Protein AF-A0AAD8VFV7-F1 (afdb_monomer_lite)

Radius of gyration: 52.76 Å; chains: 1; bounding box: 95×79×179 Å

Sequence (264 aa):
MAAVDLGTAEWERSKITNQDINLLKKLGISKKPKAVCFPSEESYPTPPMGYRDSGTSKPEEPVPSRQKAAYDPYLETLISSDDEEKVPASDVAARTKKLAEVNERANTLAQKLEQSEEARKAESDAVHRREADKAKTDLLVVEDLRKRLHDAETSLSDIYAQSAREEAILKRLRSQNRRFVGKTSQEFELEDPDNDPLLDAVSFLEFHGTKHARALIKLAVAVATLPYFFPRKRNPQLSLLLPSALIHRRSWAEDAPRKYEGRY

Structure (mmCIF, N/CA/C/O backbone):
data_AF-A0AAD8VFV7-F1
#
_entry.id   AF-A0AAD8VFV7-F1
#
loop_
_atom_site.group_PDB
_atom_site.id
_atom_site.type_symbol
_atom_site.label_atom_id
_atom_site.label_alt_id
_atom_site.label_comp_id
_atom_site.label_asym_id
_atom_site.label_entity_id
_atom_site.label_seq_id
_atom_site.pdbx_PDB_ins_code
_atom_site.Cartn_x
_atom_site.Cartn_y
_atom_site.Cartn_z
_atom_site.occupancy
_atom_site.B_iso_or_equiv
_atom_site.auth_seq_id
_atom_site.auth_comp_id
_atom_site.auth_asym_id
_atom_site.auth_atom_id
_atom_site.pdbx_PDB_model_num
ATOM 1 N N . MET A 1 1 ? -35.434 -38.985 -7.795 1.00 38.75 1 MET A N 1
ATOM 2 C CA . MET A 1 1 ? -34.305 -38.076 -7.517 1.00 38.75 1 MET A CA 1
ATOM 3 C C . MET A 1 1 ? -34.811 -36.665 -7.743 1.00 38.75 1 MET A C 1
ATOM 5 O O . MET A 1 1 ? -35.040 -36.301 -8.886 1.00 38.75 1 MET A O 1
ATOM 9 N N . ALA A 1 2 ? -35.143 -35.959 -6.663 1.00 39.72 2 ALA A N 1
ATOM 10 C CA . ALA A 1 2 ? -35.729 -34.622 -6.708 1.00 39.72 2 ALA A CA 1
ATOM 11 C C . ALA A 1 2 ? -34.619 -33.583 -6.515 1.00 39.72 2 ALA A C 1
ATOM 13 O O . ALA A 1 2 ? -33.824 -33.706 -5.583 1.00 39.72 2 ALA A O 1
ATOM 14 N N . ALA A 1 3 ? -34.555 -32.609 -7.421 1.00 48.50 3 ALA A N 1
ATOM 15 C CA . ALA A 1 3 ? -33.693 -31.445 -7.302 1.00 48.50 3 ALA A CA 1
ATOM 16 C C . ALA A 1 3 ? -34.190 -30.585 -6.133 1.00 48.50 3 ALA A C 1
ATOM 18 O O . ALA A 1 3 ? -35.348 -30.176 -6.102 1.00 48.50 3 ALA A O 1
ATOM 19 N N . VAL A 1 4 ? -33.319 -30.373 -5.151 1.00 49.25 4 VAL A N 1
ATOM 20 C CA . VAL A 1 4 ? -33.538 -29.435 -4.053 1.00 49.25 4 VAL A CA 1
ATOM 21 C C . VAL A 1 4 ? -33.126 -28.063 -4.573 1.00 49.25 4 VAL A C 1
ATOM 23 O O . VAL A 1 4 ? -31.936 -27.804 -4.748 1.00 49.25 4 VAL A O 1
ATOM 26 N N . ASP A 1 5 ? -34.120 -27.221 -4.850 1.00 48.53 5 ASP A N 1
ATOM 27 C CA . ASP A 1 5 ? -33.954 -25.778 -5.018 1.00 48.53 5 ASP A CA 1
ATOM 28 C C . ASP A 1 5 ? -33.335 -25.220 -3.731 1.00 48.53 5 ASP A C 1
ATOM 30 O O . ASP A 1 5 ? -33.986 -25.086 -2.691 1.00 48.53 5 ASP A O 1
ATOM 34 N N . LEU A 1 6 ? -32.033 -24.949 -3.783 1.00 48.25 6 LEU A N 1
ATOM 35 C CA . LEU A 1 6 ? -31.305 -24.262 -2.729 1.00 48.25 6 LEU A CA 1
ATOM 36 C C . LEU A 1 6 ? -31.670 -22.779 -2.775 1.00 48.25 6 LEU A C 1
ATOM 38 O O . LEU A 1 6 ? -30.998 -21.975 -3.410 1.00 48.25 6 LEU A O 1
ATOM 42 N N . GLY A 1 7 ? -32.751 -22.462 -2.068 1.00 41.75 7 GLY A N 1
ATOM 43 C CA . GLY A 1 7 ? -32.835 -21.305 -1.191 1.00 41.75 7 GLY A CA 1
ATOM 44 C C . GLY A 1 7 ? -32.516 -19.963 -1.834 1.00 41.75 7 GLY A C 1
ATOM 45 O O . GLY A 1 7 ? -31.387 -19.482 -1.785 1.00 41.75 7 GLY A O 1
ATOM 46 N N . THR A 1 8 ? -33.582 -19.293 -2.259 1.00 45.78 8 THR A N 1
ATOM 47 C CA . THR A 1 8 ? -33.887 -17.916 -1.858 1.00 45.78 8 THR A CA 1
ATOM 48 C C . THR A 1 8 ? -33.419 -17.640 -0.421 1.00 45.78 8 THR A C 1
ATOM 50 O O . THR A 1 8 ? -34.193 -17.690 0.532 1.00 45.78 8 THR A O 1
ATOM 53 N N . ALA A 1 9 ? -32.126 -17.371 -0.247 1.00 46.28 9 ALA A N 1
ATOM 54 C CA . ALA A 1 9 ? -31.616 -16.659 0.905 1.00 46.28 9 ALA A CA 1
ATOM 55 C C . ALA A 1 9 ? -32.106 -15.225 0.729 1.00 46.28 9 ALA A C 1
ATOM 57 O O . ALA A 1 9 ? -31.461 -14.395 0.088 1.00 46.28 9 ALA A O 1
ATOM 58 N N . GLU A 1 10 ? -33.322 -14.990 1.215 1.00 44.56 10 GLU A N 1
ATOM 59 C CA . GLU A 1 10 ? -33.889 -13.674 1.426 1.00 44.56 10 GLU A CA 1
ATOM 60 C C . GLU A 1 10 ? -32.850 -12.859 2.197 1.00 44.56 10 GLU A C 1
ATOM 62 O O . GLU A 1 10 ? -32.680 -12.992 3.407 1.00 44.56 10 GLU A O 1
ATOM 67 N N . TRP A 1 11 ? -32.090 -12.038 1.472 1.00 50.72 11 TRP A N 1
ATOM 68 C CA . TRP A 1 11 ? -31.389 -10.912 2.055 1.00 50.72 11 TRP A CA 1
ATOM 69 C C . TRP A 1 11 ? -32.479 -10.023 2.638 1.00 50.72 11 TRP A C 1
ATOM 71 O O . TRP A 1 11 ? -33.069 -9.193 1.940 1.00 50.72 11 TRP A O 1
ATOM 81 N N . GLU A 1 12 ? -32.794 -10.245 3.912 1.00 47.12 12 GLU A N 1
ATOM 82 C CA . GLU A 1 12 ? -33.573 -9.323 4.713 1.00 47.12 12 GLU A CA 1
ATOM 83 C C . GLU A 1 12 ? -32.908 -7.960 4.559 1.00 47.12 12 GLU A C 1
ATOM 85 O O . GLU A 1 12 ? -31.824 -7.693 5.084 1.00 47.12 12 GLU A O 1
ATOM 90 N N . ARG A 1 13 ? -33.533 -7.110 3.740 1.00 49.00 13 ARG A N 1
ATOM 91 C CA . ARG A 1 13 ? -33.126 -5.728 3.526 1.00 49.00 13 ARG A CA 1
ATOM 92 C C . ARG A 1 13 ? -33.079 -5.094 4.904 1.00 49.00 13 ARG A C 1
ATOM 94 O O . ARG A 1 13 ? -34.127 -4.773 5.464 1.00 49.00 13 ARG A O 1
ATOM 101 N N . SER A 1 14 ? -31.873 -4.964 5.453 1.00 56.16 14 SER A N 1
ATOM 102 C CA . SER A 1 14 ? -31.645 -4.325 6.740 1.00 56.16 14 SER A CA 1
ATOM 103 C C . SER A 1 14 ? -32.334 -2.969 6.684 1.00 56.16 14 SER A C 1
ATOM 105 O O . SER A 1 14 ? -31.955 -2.098 5.897 1.00 56.16 14 SER A O 1
ATOM 107 N N . LYS A 1 15 ? -33.432 -2.830 7.434 1.00 70.88 15 LYS A N 1
ATOM 108 C CA . LYS A 1 15 ? -34.200 -1.590 7.485 1.00 70.88 15 LYS A CA 1
ATOM 109 C C . LYS A 1 15 ? -33.265 -0.535 8.056 1.00 70.88 15 LYS A C 1
ATOM 111 O O . LYS A 1 15 ? -32.977 -0.559 9.248 1.00 70.88 15 LYS A O 1
ATOM 116 N N . ILE A 1 16 ? -32.781 0.356 7.194 1.00 73.94 16 ILE A N 1
ATOM 117 C CA . ILE A 1 16 ? -31.985 1.519 7.587 1.00 73.94 16 ILE A CA 1
ATOM 118 C C . ILE A 1 16 ? -32.750 2.222 8.709 1.00 73.94 16 ILE A C 1
ATOM 120 O O . ILE A 1 16 ? -33.904 2.622 8.528 1.00 73.94 16 ILE A O 1
ATOM 124 N N . THR A 1 17 ? -32.140 2.318 9.888 1.00 78.50 17 THR A N 1
ATOM 125 C CA . THR A 1 17 ? -32.815 2.888 11.051 1.00 78.50 17 THR A CA 1
ATOM 126 C C . THR A 1 17 ? -32.902 4.408 10.902 1.00 78.50 17 THR A C 1
ATOM 128 O O . THR A 1 17 ? -32.094 5.044 10.220 1.00 78.50 17 THR A O 1
ATOM 131 N N . ASN A 1 18 ? -33.860 5.049 11.578 1.00 81.50 18 ASN A N 1
ATOM 132 C CA . ASN A 1 18 ? -33.957 6.517 11.573 1.00 81.50 18 ASN A CA 1
ATOM 133 C C . ASN A 1 18 ? -32.681 7.202 12.113 1.00 81.50 18 ASN A C 1
ATOM 135 O O . ASN A 1 18 ? -32.421 8.365 11.794 1.00 81.50 18 ASN A O 1
ATOM 139 N N . GLN A 1 19 ? -31.876 6.490 12.910 1.00 81.88 19 GLN A N 1
ATOM 140 C CA . GLN A 1 19 ? -30.579 6.969 13.386 1.00 81.88 19 GLN A CA 1
ATOM 141 C C . GLN A 1 19 ? -29.566 7.057 12.238 1.00 81.88 19 GLN A C 1
ATOM 143 O O . GLN A 1 19 ? -28.934 8.103 12.072 1.00 81.88 19 GLN A O 1
ATOM 148 N N . ASP A 1 20 ? -29.502 6.032 11.388 1.00 79.00 20 ASP A N 1
ATOM 149 C CA . ASP A 1 20 ? -28.613 5.986 10.221 1.00 79.00 20 ASP A CA 1
ATOM 150 C C . ASP A 1 20 ? -28.955 7.087 9.210 1.00 79.00 20 ASP A C 1
ATOM 152 O O . ASP A 1 20 ? -28.073 7.780 8.701 1.00 79.00 20 ASP A O 1
ATOM 156 N N . ILE A 1 21 ? -30.250 7.342 8.985 1.00 80.50 21 ILE A N 1
ATOM 157 C CA . ILE A 1 21 ? -30.718 8.429 8.107 1.00 80.50 21 ILE A CA 1
ATOM 158 C C . ILE A 1 21 ? -30.257 9.797 8.631 1.00 80.50 21 ILE A C 1
ATOM 160 O O . ILE A 1 21 ? -29.824 10.656 7.857 1.00 80.50 21 ILE A O 1
ATOM 164 N N . ASN A 1 22 ? -30.335 10.023 9.943 1.00 81.12 22 ASN A N 1
ATOM 165 C CA . ASN A 1 22 ? -29.895 11.280 10.549 1.00 81.12 22 ASN A CA 1
ATOM 166 C C . ASN A 1 22 ? -28.371 11.443 10.508 1.00 81.12 22 ASN A C 1
ATOM 168 O O . ASN A 1 22 ? -27.881 12.562 10.330 1.00 81.12 22 ASN A O 1
ATOM 172 N N . LEU A 1 23 ? -27.624 10.345 10.616 1.00 84.19 23 LEU A N 1
ATOM 173 C CA . LEU A 1 23 ? -26.174 10.341 10.460 1.00 84.19 23 LEU A CA 1
ATOM 174 C C . LEU A 1 23 ? -25.772 10.679 9.013 1.00 84.19 23 LEU A C 1
ATOM 176 O O . LEU A 1 23 ? -24.978 11.593 8.797 1.00 84.19 23 LEU A O 1
ATOM 180 N N . LEU A 1 24 ? -26.410 10.052 8.019 1.00 81.19 24 LEU A N 1
ATOM 181 C CA . LEU A 1 24 ? -26.202 10.339 6.591 1.00 81.19 24 LEU A CA 1
ATOM 182 C C . LEU A 1 24 ? -26.547 11.792 6.219 1.00 81.19 24 LEU A C 1
ATOM 184 O O . LEU A 1 24 ? -25.862 12.405 5.394 1.00 81.19 24 LEU A O 1
ATOM 188 N N . LYS A 1 25 ? -27.573 12.372 6.858 1.00 81.94 25 LYS A N 1
ATOM 189 C CA . LYS A 1 25 ? -27.918 13.799 6.727 1.00 81.94 25 LYS A CA 1
ATOM 190 C C . LYS A 1 25 ? -26.837 14.712 7.305 1.00 81.94 25 LYS A C 1
ATOM 192 O O . LYS A 1 25 ? -26.471 15.692 6.654 1.00 81.94 25 LYS A O 1
ATOM 197 N N . LYS A 1 26 ? -26.304 14.398 8.494 1.00 85.19 26 LYS A N 1
ATOM 198 C CA . LYS A 1 26 ? -25.211 15.164 9.127 1.00 85.19 26 LYS A CA 1
ATOM 199 C C . LYS A 1 26 ? -23.921 15.120 8.309 1.00 85.19 26 LYS A C 1
ATOM 201 O O . LYS A 1 26 ? -23.246 16.137 8.204 1.00 85.19 26 LYS A O 1
ATOM 206 N N . LEU A 1 27 ? -23.624 13.982 7.684 1.00 79.94 27 LEU A N 1
ATOM 207 C CA . LEU A 1 27 ? -22.463 13.807 6.806 1.00 79.94 27 LEU A CA 1
ATOM 208 C C . LEU A 1 27 ? -22.635 14.469 5.425 1.00 79.94 27 LEU A C 1
ATOM 210 O O . LEU A 1 27 ? -21.720 14.438 4.609 1.00 79.94 27 LEU A O 1
ATOM 214 N N . GLY A 1 28 ? -23.798 15.065 5.130 1.00 78.94 28 GLY A N 1
ATOM 215 C CA . GLY A 1 28 ? -24.066 15.743 3.857 1.00 78.94 28 GLY A CA 1
ATOM 216 C C . GLY A 1 28 ? -24.253 14.805 2.659 1.00 78.94 28 GLY A C 1
ATOM 217 O O . GLY A 1 28 ? -24.459 15.283 1.543 1.00 78.94 28 GLY A O 1
ATOM 218 N N . ILE A 1 29 ? -24.245 13.489 2.883 1.00 76.81 29 ILE A N 1
ATOM 219 C CA . ILE A 1 29 ? -24.369 12.456 1.844 1.00 76.81 29 ILE A CA 1
ATOM 220 C C . ILE A 1 29 ? -25.772 12.497 1.221 1.00 76.81 29 ILE A C 1
ATOM 222 O O . ILE A 1 29 ? -25.929 12.370 0.009 1.00 76.81 29 ILE A O 1
ATOM 226 N N . SER A 1 30 ? -26.800 12.792 2.024 1.00 65.56 30 SER A N 1
ATOM 227 C CA . SER A 1 30 ? -28.196 12.826 1.569 1.00 65.56 30 SER A CA 1
ATOM 228 C C . SER A 1 30 ? -28.592 14.079 0.770 1.00 65.56 30 SER A C 1
ATOM 230 O O . SER A 1 30 ? -29.729 14.165 0.317 1.00 65.56 30 SER A O 1
ATOM 232 N N . LYS A 1 31 ? -27.717 15.090 0.630 1.00 68.06 31 LYS A N 1
ATOM 233 C CA . LYS A 1 31 ? -28.045 16.347 -0.082 1.00 68.06 31 LYS A CA 1
ATOM 234 C C . LYS A 1 31 ? -27.923 16.236 -1.602 1.00 68.06 31 LYS A C 1
ATOM 236 O O . LYS A 1 31 ? -28.357 17.133 -2.318 1.00 68.06 31 LYS A O 1
ATOM 241 N N . LYS A 1 32 ? -27.340 15.147 -2.103 1.00 67.06 32 LYS A N 1
ATOM 242 C CA . LYS A 1 32 ? -27.234 14.867 -3.532 1.00 67.06 32 LYS A CA 1
ATOM 243 C C . LYS A 1 32 ? -28.179 13.705 -3.852 1.00 67.06 32 LYS A C 1
ATOM 245 O O . LYS A 1 32 ? -27.795 12.564 -3.608 1.00 67.06 32 LYS A O 1
ATOM 250 N N . PRO A 1 33 ? -29.371 13.942 -4.433 1.00 58.78 33 PRO A N 1
ATOM 251 C CA . PRO A 1 33 ? -30.339 12.884 -4.759 1.00 58.78 33 PRO A CA 1
ATOM 252 C C . PRO A 1 33 ? -29.835 11.842 -5.785 1.00 58.78 33 PRO A C 1
ATOM 254 O O . PRO A 1 33 ? -30.580 10.949 -6.160 1.00 58.78 33 PRO A O 1
ATOM 257 N N . LYS A 1 34 ? -28.573 11.938 -6.233 1.00 58.22 34 LYS A N 1
ATOM 258 C CA . LYS A 1 34 ? -27.895 11.005 -7.147 1.00 58.22 34 LYS A CA 1
ATOM 259 C C . LYS A 1 34 ? -26.552 10.462 -6.625 1.00 58.22 34 LYS A C 1
ATOM 261 O O . LYS A 1 34 ? -25.843 9.812 -7.379 1.00 58.22 34 LYS A O 1
ATOM 266 N N . ALA A 1 35 ? -26.149 10.756 -5.383 1.00 58.62 35 ALA A N 1
ATOM 267 C CA . ALA A 1 35 ? -24.824 10.341 -4.889 1.00 58.62 35 ALA A CA 1
ATOM 268 C C . ALA A 1 35 ? -24.785 8.918 -4.314 1.00 58.62 35 ALA A C 1
ATOM 270 O O . ALA A 1 35 ? -23.705 8.353 -4.186 1.00 58.62 35 ALA A O 1
ATOM 271 N N . VAL A 1 36 ? -25.941 8.342 -3.983 1.00 57.56 36 VAL A N 1
ATOM 272 C CA . VAL A 1 36 ? -26.050 6.970 -3.474 1.00 57.56 36 VAL A CA 1
ATOM 273 C C . VAL A 1 36 ? -26.888 6.163 -4.461 1.00 57.56 36 VAL A C 1
ATOM 275 O O . VAL A 1 36 ? -28.016 5.773 -4.179 1.00 57.56 36 VAL A O 1
ATOM 278 N N . CYS A 1 37 ? -26.357 5.978 -5.668 1.00 55.84 37 CYS A N 1
ATOM 279 C CA . CYS A 1 37 ? -26.797 4.881 -6.519 1.00 55.84 37 CYS A CA 1
ATOM 280 C C . CYS A 1 37 ? -26.022 3.652 -6.059 1.00 55.84 37 CYS A C 1
ATOM 282 O O . CYS A 1 37 ? -24.822 3.547 -6.305 1.00 55.84 37 CYS A O 1
ATOM 284 N N . PHE A 1 38 ? -26.698 2.743 -5.361 1.00 56.31 38 PHE A N 1
ATOM 285 C CA . PHE A 1 38 ? -26.192 1.383 -5.266 1.00 56.31 38 PHE A CA 1
ATOM 286 C C . PHE A 1 38 ? -26.177 0.825 -6.693 1.00 56.31 38 PHE A C 1
ATOM 288 O O . PHE A 1 38 ? -27.195 0.964 -7.379 1.00 56.31 38 PHE A O 1
ATOM 295 N N . PRO A 1 39 ? -25.047 0.287 -7.180 1.00 51.97 39 PRO A N 1
ATOM 296 C CA . PRO A 1 39 ? -25.014 -0.340 -8.490 1.00 51.97 39 PRO A CA 1
ATOM 297 C C . PRO A 1 39 ? -26.081 -1.438 -8.498 1.00 51.97 39 PRO A C 1
ATOM 299 O O . PRO A 1 39 ? -26.036 -2.357 -7.682 1.00 51.97 39 PRO A O 1
ATOM 302 N N . SER A 1 40 ? -27.092 -1.293 -9.355 1.00 54.44 40 SER A N 1
ATOM 303 C CA . SER A 1 40 ? -28.007 -2.389 -9.657 1.00 54.44 40 SER A CA 1
ATOM 304 C C . SER A 1 40 ? -27.202 -3.544 -10.256 1.00 54.44 40 SER A C 1
ATOM 306 O O . SER A 1 40 ? -26.131 -3.323 -10.822 1.00 54.44 40 SER A O 1
ATOM 308 N N . GLU A 1 41 ? -27.711 -4.771 -10.149 1.00 57.72 41 GLU A N 1
ATOM 309 C CA . GLU A 1 41 ? -27.043 -5.998 -10.626 1.00 57.72 41 GLU A CA 1
ATOM 310 C C . GLU A 1 41 ? -26.660 -5.962 -12.123 1.00 57.72 41 GLU A C 1
ATOM 312 O O . GLU A 1 41 ? -25.814 -6.731 -12.567 1.00 57.72 41 GLU A O 1
ATOM 317 N N . GLU A 1 42 ? -27.201 -5.016 -12.895 1.00 56.75 42 GLU A N 1
ATOM 318 C CA . GLU A 1 42 ? -26.881 -4.787 -14.311 1.00 56.75 42 GLU A CA 1
ATOM 319 C C . GLU A 1 42 ? -25.716 -3.808 -14.552 1.00 56.75 42 GLU A C 1
ATOM 321 O O . GLU A 1 42 ? -25.267 -3.648 -15.683 1.00 56.75 42 GLU A O 1
ATOM 326 N N . SER A 1 43 ? -25.201 -3.149 -13.509 1.00 52.06 43 SER A N 1
ATOM 327 C CA . SER A 1 43 ? -24.096 -2.185 -13.600 1.00 52.06 43 SER A CA 1
ATOM 328 C C . SER A 1 43 ? -22.776 -2.773 -13.097 1.00 52.06 43 SER A C 1
ATOM 330 O O . SER A 1 43 ? -21.966 -2.073 -12.481 1.00 52.06 43 SER A O 1
ATOM 332 N N . TYR A 1 44 ? -22.522 -4.049 -13.382 1.00 54.47 44 TYR A N 1
ATOM 333 C CA . TYR A 1 44 ? -21.139 -4.490 -13.471 1.00 54.47 44 TYR A CA 1
ATOM 334 C C . TYR A 1 44 ? -20.544 -3.818 -14.709 1.00 54.47 44 TYR A C 1
ATOM 336 O O . TYR A 1 44 ? -21.076 -4.020 -15.804 1.00 54.47 44 TYR A O 1
ATOM 344 N N . PRO A 1 45 ? -19.475 -3.007 -14.588 1.00 60.78 45 PRO A N 1
ATOM 345 C CA . PRO A 1 45 ? -18.720 -2.629 -15.767 1.00 60.78 45 PRO A CA 1
ATOM 346 C C . PRO A 1 45 ? -18.340 -3.942 -16.434 1.00 60.78 45 PRO A C 1
ATOM 348 O O . PRO A 1 45 ? -17.666 -4.764 -15.815 1.00 60.78 45 PRO A O 1
ATOM 351 N N . THR A 1 46 ? -18.847 -4.179 -17.645 1.00 56.50 46 THR A N 1
ATOM 352 C CA . THR A 1 46 ? -18.389 -5.292 -18.464 1.00 56.50 46 THR A CA 1
ATOM 353 C C . THR A 1 46 ? -16.873 -5.157 -18.476 1.00 56.50 46 THR A C 1
ATOM 355 O O . THR A 1 46 ? -16.380 -4.138 -18.976 1.00 56.50 46 THR A O 1
ATOM 358 N N . PRO A 1 47 ? -16.124 -6.070 -17.832 1.00 56.56 47 PRO A N 1
ATOM 359 C CA . PRO A 1 47 ? -14.682 -5.957 -17.836 1.00 56.56 47 PRO A CA 1
ATOM 360 C C . PRO A 1 47 ? -14.275 -5.913 -19.310 1.00 56.56 47 PRO A C 1
ATOM 362 O O . PRO A 1 47 ? -14.859 -6.658 -20.107 1.00 56.56 47 PRO A O 1
ATOM 365 N N . PRO A 1 48 ? -13.364 -5.009 -19.713 1.00 55.72 48 PRO A N 1
ATOM 366 C CA . PRO A 1 48 ? -12.895 -4.992 -21.087 1.00 55.72 48 PRO A CA 1
ATOM 367 C C . PRO A 1 48 ? -12.482 -6.422 -21.428 1.00 55.72 48 PRO A C 1
ATOM 369 O O . PRO A 1 48 ? -11.659 -7.006 -20.719 1.00 55.72 48 PRO A O 1
ATOM 372 N N . MET A 1 49 ? -13.130 -7.015 -22.438 1.00 52.53 49 MET A N 1
ATOM 373 C CA . MET A 1 49 ? -12.773 -8.336 -22.949 1.00 52.53 49 MET A CA 1
ATOM 374 C C . MET A 1 49 ? -11.279 -8.310 -23.271 1.00 52.53 49 MET A C 1
ATOM 376 O O . MET A 1 49 ? -10.869 -7.745 -24.279 1.00 52.53 49 MET A O 1
ATOM 380 N N . GLY A 1 50 ? -10.457 -8.835 -22.371 1.00 53.50 50 GLY A N 1
ATOM 381 C CA . GLY A 1 50 ? -9.013 -8.629 -22.432 1.00 53.50 50 GLY A CA 1
ATOM 382 C C . GLY A 1 50 ? -8.237 -9.393 -21.371 1.00 53.50 50 GLY A C 1
ATOM 383 O O . GLY A 1 50 ? -7.132 -9.835 -21.654 1.00 53.50 50 GLY A O 1
ATOM 384 N N . TYR A 1 51 ? -8.826 -9.660 -20.203 1.00 50.28 51 TYR A N 1
ATOM 385 C CA . TYR A 1 51 ? -8.239 -10.582 -19.227 1.00 50.28 51 TYR A CA 1
ATOM 386 C C . TYR A 1 51 ? -8.946 -11.930 -19.279 1.00 50.28 51 TYR A C 1
ATOM 388 O O . TYR A 1 51 ? -9.779 -12.281 -18.449 1.00 50.28 51 TYR A O 1
ATOM 396 N N . ARG A 1 52 ? -8.610 -12.688 -20.323 1.00 50.38 52 ARG A N 1
ATOM 397 C CA . ARG A 1 52 ? -8.702 -14.141 -20.269 1.00 50.38 52 ARG A CA 1
ATOM 398 C C . ARG A 1 52 ? -7.486 -14.600 -19.469 1.00 50.38 52 ARG A C 1
ATOM 400 O O . ARG A 1 52 ? -6.384 -14.656 -20.006 1.00 50.38 52 ARG A O 1
ATOM 407 N N . ASP A 1 53 ? -7.695 -14.906 -18.196 1.00 47.44 53 ASP A N 1
ATOM 408 C CA . ASP A 1 53 ? -6.751 -15.698 -17.417 1.00 47.44 53 ASP A CA 1
ATOM 409 C C . ASP A 1 53 ? -6.631 -17.080 -18.069 1.00 47.44 53 ASP A C 1
ATOM 411 O O . ASP A 1 53 ? -7.408 -17.998 -17.809 1.00 47.44 53 ASP A O 1
ATOM 415 N N . SER A 1 54 ? -5.648 -17.244 -18.952 1.00 49.97 54 SER A N 1
ATOM 416 C CA . SER A 1 54 ? -5.160 -18.558 -19.352 1.00 49.97 54 SER A CA 1
ATOM 417 C C . SER A 1 54 ? -4.199 -19.068 -18.281 1.00 49.97 54 SER A C 1
ATOM 419 O O . SER A 1 54 ? -2.993 -19.180 -18.490 1.00 49.97 54 SER A O 1
ATOM 421 N N . GLY A 1 55 ? -4.758 -19.415 -17.123 1.00 47.44 55 GLY A N 1
ATOM 422 C CA . GLY A 1 55 ? -4.189 -20.424 -16.240 1.00 47.44 55 GLY A CA 1
ATOM 423 C C . GLY A 1 55 ? -4.374 -21.804 -16.868 1.00 47.44 55 GLY A C 1
ATOM 424 O O . GLY A 1 55 ? -5.170 -22.598 -16.393 1.00 47.44 55 GLY A O 1
ATOM 425 N N . THR A 1 56 ? -3.679 -22.072 -17.971 1.00 44.94 56 THR A N 1
ATOM 426 C CA . THR A 1 56 ? -3.435 -23.417 -18.503 1.00 44.94 56 THR A CA 1
ATOM 427 C C . THR A 1 56 ? -2.087 -23.372 -19.205 1.00 44.94 56 THR A C 1
ATOM 429 O O . THR A 1 56 ? -1.833 -22.461 -19.987 1.00 44.94 56 THR A O 1
ATOM 432 N N . SER A 1 57 ? -1.210 -24.303 -18.821 1.00 48.00 57 SER A N 1
ATOM 433 C CA . SER A 1 57 ? -0.062 -24.809 -19.583 1.00 48.00 57 SER A CA 1
ATOM 434 C C . SER A 1 57 ? 0.324 -23.972 -20.803 1.00 48.00 57 SER A C 1
ATOM 436 O O . SER A 1 57 ? -0.372 -24.036 -21.817 1.00 48.00 57 SER A O 1
ATOM 438 N N . LYS A 1 58 ? 1.456 -23.255 -20.728 1.00 44.91 58 LYS A N 1
ATOM 439 C CA . LYS A 1 58 ? 2.155 -22.762 -21.923 1.00 44.91 58 LYS A CA 1
ATOM 440 C C . LYS A 1 58 ? 2.117 -23.872 -22.985 1.00 44.91 58 LYS A C 1
ATOM 442 O O . LYS A 1 58 ? 2.739 -24.909 -22.746 1.00 44.91 58 LYS A O 1
ATOM 447 N N . PRO A 1 59 ? 1.406 -23.712 -24.112 1.00 47.59 59 PRO A N 1
ATOM 448 C CA . PRO A 1 59 ? 1.787 -24.469 -25.279 1.00 47.59 59 PRO A CA 1
ATOM 449 C C . PRO A 1 59 ? 3.172 -23.934 -25.633 1.00 47.59 59 PRO A C 1
ATOM 451 O O . PRO A 1 59 ? 3.377 -22.719 -25.675 1.00 47.59 59 PRO A O 1
ATOM 454 N N . GLU A 1 60 ? 4.139 -24.833 -25.766 1.00 48.41 60 GLU A N 1
ATOM 455 C CA . GLU A 1 60 ? 5.404 -24.529 -26.419 1.00 48.41 60 GLU A CA 1
ATOM 456 C C . GLU A 1 60 ? 5.077 -23.705 -27.665 1.00 48.41 60 GLU A C 1
ATOM 458 O O . GLU A 1 60 ? 4.360 -24.172 -28.555 1.00 48.41 60 GLU A O 1
ATOM 463 N N . GLU A 1 61 ? 5.513 -22.443 -27.687 1.00 42.34 61 GLU A N 1
ATOM 464 C CA . GLU A 1 61 ? 5.492 -21.680 -28.922 1.00 42.34 61 GLU A CA 1
ATOM 465 C C . GLU A 1 61 ? 6.205 -22.551 -29.956 1.00 42.34 61 GLU A C 1
ATOM 467 O O . GLU A 1 61 ? 7.318 -23.019 -29.678 1.00 42.34 61 GLU A O 1
ATOM 472 N N . PRO A 1 62 ? 5.588 -22.840 -31.115 1.00 50.00 62 PRO A N 1
ATOM 473 C CA . PRO A 1 62 ? 6.308 -23.512 -32.170 1.00 50.00 62 PRO A CA 1
ATOM 474 C C . PRO A 1 62 ? 7.476 -22.597 -32.510 1.00 50.00 62 PRO A C 1
ATOM 476 O O . PRO A 1 62 ? 7.282 -21.517 -33.071 1.00 50.00 62 PRO A O 1
ATOM 479 N N . VAL A 1 63 ? 8.678 -23.030 -32.110 1.00 55.03 63 VAL A N 1
ATOM 480 C CA . VAL A 1 63 ? 9.963 -22.500 -32.561 1.00 55.03 63 VAL A CA 1
ATOM 481 C C . VAL A 1 63 ? 9.752 -22.124 -34.018 1.00 55.03 63 VAL A C 1
ATOM 483 O O . VAL A 1 63 ? 9.365 -23.027 -34.773 1.00 55.03 63 VAL A O 1
ATOM 486 N N . PRO A 1 64 ? 9.900 -20.839 -34.409 1.00 51.81 64 PRO A N 1
ATOM 487 C CA . PRO A 1 64 ? 9.640 -20.416 -35.772 1.00 51.81 64 PRO A CA 1
ATOM 488 C C . PRO A 1 64 ? 10.459 -21.343 -36.641 1.00 51.81 64 PRO A C 1
ATOM 490 O O . PRO A 1 64 ? 11.691 -21.359 -36.573 1.00 51.81 64 PRO A O 1
ATOM 493 N N . SER A 1 65 ? 9.738 -22.236 -37.320 1.00 54.31 65 SER A N 1
ATOM 494 C CA . SER A 1 65 ? 10.325 -23.334 -38.053 1.00 54.31 65 SER A CA 1
ATOM 495 C C . SER A 1 65 ? 11.245 -22.647 -39.016 1.00 54.31 65 SER A C 1
ATOM 497 O O . SER A 1 65 ? 10.750 -21.884 -39.841 1.00 54.31 65 SER A O 1
ATOM 499 N N . ARG A 1 66 ? 12.552 -22.827 -38.791 1.00 53.38 66 ARG A N 1
ATOM 500 C CA . ARG A 1 66 ? 13.664 -22.293 -39.565 1.00 53.38 66 ARG A CA 1
ATOM 501 C C . ARG A 1 66 ? 13.217 -22.382 -41.010 1.00 53.38 66 ARG A C 1
ATOM 503 O O . ARG A 1 66 ? 13.237 -23.478 -41.573 1.00 53.38 66 ARG A O 1
ATOM 510 N N . GLN A 1 67 ? 12.658 -21.285 -41.530 1.00 52.44 67 GLN A N 1
ATOM 511 C CA . GLN A 1 67 ? 12.145 -21.246 -42.882 1.00 52.44 67 GLN A CA 1
ATOM 512 C C . GLN A 1 67 ? 13.409 -21.510 -43.660 1.00 52.44 67 GLN A C 1
ATOM 514 O O . GLN A 1 67 ? 14.346 -20.712 -43.606 1.00 52.44 67 GLN A O 1
ATOM 519 N N . LYS A 1 68 ? 13.505 -22.730 -44.197 1.00 55.12 68 LYS A N 1
ATOM 520 C CA . LYS A 1 68 ? 14.589 -23.123 -45.073 1.00 55.12 68 LYS A CA 1
ATOM 521 C C . LYS A 1 68 ? 14.565 -22.029 -46.114 1.00 55.12 68 LYS A C 1
ATOM 523 O O . LYS A 1 68 ? 13.586 -21.949 -46.854 1.00 55.12 68 LYS A O 1
ATOM 528 N N . ALA A 1 69 ? 15.553 -21.135 -46.048 1.00 55.09 69 ALA A N 1
ATOM 529 C CA . ALA A 1 69 ? 15.783 -20.150 -47.077 1.00 55.09 69 ALA A CA 1
ATOM 530 C C . ALA A 1 69 ? 15.670 -20.951 -48.365 1.00 55.09 69 ALA A C 1
ATOM 532 O O . ALA A 1 69 ? 16.390 -21.942 -48.526 1.00 55.09 69 ALA A O 1
ATOM 533 N N . ALA A 1 70 ? 14.634 -20.649 -49.146 1.00 55.31 70 ALA A N 1
ATOM 534 C CA . ALA A 1 70 ? 14.435 -21.274 -50.429 1.00 55.31 70 ALA A CA 1
ATOM 535 C C . ALA A 1 70 ? 15.758 -21.056 -51.153 1.00 55.31 70 ALA A C 1
ATOM 537 O O . ALA A 1 70 ? 16.157 -19.916 -51.382 1.00 55.31 70 ALA A O 1
ATOM 538 N N . TYR A 1 71 ? 16.500 -22.147 -51.329 1.00 58.75 71 TYR A N 1
ATOM 539 C CA . TYR A 1 71 ? 17.738 -22.151 -52.078 1.00 58.75 71 TYR A CA 1
ATOM 540 C C . TYR A 1 71 ? 17.332 -21.692 -53.470 1.00 58.75 71 TYR A C 1
ATOM 542 O O . TYR A 1 71 ? 16.590 -22.402 -54.146 1.00 58.75 71 TYR A O 1
ATOM 550 N N . ASP A 1 72 ? 17.683 -20.454 -53.799 1.00 58.78 72 ASP A N 1
ATOM 551 C CA . ASP A 1 72 ? 17.368 -19.824 -55.069 1.00 58.78 72 ASP A CA 1
ATOM 552 C C . ASP A 1 72 ? 18.460 -20.257 -56.060 1.00 58.78 72 ASP A C 1
ATOM 554 O O . ASP A 1 72 ? 19.593 -19.775 -55.964 1.00 58.78 72 ASP A O 1
ATOM 558 N N . PRO A 1 73 ? 18.187 -21.215 -56.967 1.00 61.25 73 PRO A N 1
ATOM 559 C CA . PRO A 1 73 ? 19.210 -21.802 -57.832 1.00 61.25 73 PRO A CA 1
ATOM 560 C C . PRO A 1 73 ? 19.705 -20.833 -58.920 1.00 61.25 73 PRO A C 1
ATOM 562 O O . PRO A 1 73 ? 20.576 -21.190 -59.708 1.00 61.25 73 PRO A O 1
ATOM 565 N N . TYR A 1 74 ? 19.179 -19.605 -58.975 1.00 54.12 74 TYR A N 1
ATOM 566 C CA . TYR A 1 74 ? 19.554 -18.598 -59.969 1.00 54.12 74 TYR A CA 1
ATOM 567 C C . TYR A 1 74 ? 20.739 -17.711 -59.564 1.00 54.12 74 TYR A C 1
ATOM 569 O O . TYR A 1 74 ? 21.199 -16.907 -60.375 1.00 54.12 74 TYR A O 1
ATOM 577 N N . LEU A 1 75 ? 21.279 -17.855 -58.348 1.00 53.06 75 LEU A N 1
ATOM 578 C CA . LEU A 1 75 ? 22.467 -17.099 -57.928 1.00 53.06 75 LEU A CA 1
ATOM 579 C C . LEU A 1 75 ? 23.802 -17.752 -58.329 1.00 53.06 75 LEU A C 1
ATOM 581 O O . LEU A 1 75 ? 24.829 -17.080 -58.280 1.00 53.06 75 LEU A O 1
ATOM 585 N N . GLU A 1 76 ? 23.813 -19.008 -58.788 1.00 53.66 76 GLU A N 1
ATOM 586 C CA . GLU A 1 76 ? 25.044 -19.679 -59.248 1.00 53.66 76 GLU A CA 1
ATOM 587 C C . GLU A 1 76 ? 25.345 -19.473 -60.747 1.00 53.66 76 GLU A C 1
ATOM 589 O O . GLU A 1 76 ? 26.457 -19.745 -61.193 1.00 53.66 76 GLU A O 1
ATOM 594 N N . THR A 1 77 ? 24.422 -18.917 -61.541 1.00 53.75 77 THR A N 1
ATOM 595 C CA . THR A 1 77 ? 24.613 -18.751 -62.999 1.00 53.75 77 THR A CA 1
ATOM 596 C C . THR A 1 77 ? 25.318 -17.459 -63.430 1.00 53.75 77 THR A C 1
ATOM 598 O O . THR A 1 77 ? 25.450 -17.220 -64.626 1.00 53.75 77 THR A O 1
ATOM 601 N N . LEU A 1 78 ? 25.797 -16.621 -62.503 1.00 51.81 78 LEU A N 1
ATOM 602 C CA . LEU A 1 78 ? 26.444 -15.335 -62.828 1.00 51.81 78 LEU A CA 1
ATOM 603 C C . LEU A 1 78 ? 27.975 -15.311 -62.651 1.00 51.81 78 LEU A C 1
ATOM 605 O O . LEU A 1 78 ? 28.568 -14.239 -62.714 1.00 51.81 78 LEU A O 1
ATOM 609 N N . ILE A 1 79 ? 28.635 -16.462 -62.459 1.00 52.19 79 ILE A N 1
ATOM 610 C CA . ILE A 1 79 ? 30.109 -16.535 -62.308 1.00 52.19 79 ILE A CA 1
ATOM 611 C C . ILE A 1 79 ? 30.784 -17.246 -63.501 1.00 52.19 79 ILE A C 1
ATOM 613 O O . ILE A 1 79 ? 31.929 -17.668 -63.419 1.00 52.19 79 ILE A O 1
ATOM 617 N N . SER A 1 80 ? 30.118 -17.365 -64.651 1.00 51.72 80 SER A N 1
ATOM 618 C CA . SER A 1 80 ? 30.776 -17.840 -65.878 1.00 51.72 80 SER A CA 1
ATOM 619 C C . SER A 1 80 ? 30.555 -16.838 -67.001 1.00 51.72 80 SER A C 1
ATOM 621 O O . SER A 1 80 ? 29.653 -16.947 -67.827 1.00 51.72 80 SER A O 1
ATOM 623 N N . SER A 1 81 ? 31.361 -15.786 -66.967 1.00 52.44 81 SER A N 1
ATOM 624 C CA . SER A 1 81 ? 31.553 -14.871 -68.085 1.00 52.44 81 SER A CA 1
ATOM 625 C C . SER A 1 81 ? 33.041 -14.556 -68.119 1.00 52.44 81 SER A C 1
ATOM 627 O O . SER A 1 81 ? 33.492 -13.558 -67.564 1.00 52.44 81 SER A O 1
ATOM 629 N N . ASP A 1 82 ? 33.799 -15.467 -68.730 1.00 52.53 82 ASP A N 1
ATOM 630 C CA . ASP A 1 82 ? 35.208 -15.310 -69.118 1.00 52.53 82 ASP A CA 1
ATOM 631 C C . ASP A 1 82 ? 35.359 -14.294 -70.271 1.00 52.53 82 ASP A C 1
ATOM 633 O O . ASP A 1 82 ? 36.145 -14.480 -71.199 1.00 52.53 82 ASP A O 1
ATOM 637 N N . ASP A 1 83 ? 34.588 -13.208 -70.232 1.00 55.56 83 ASP A N 1
ATOM 638 C CA . ASP A 1 83 ? 34.787 -12.064 -71.105 1.00 55.56 83 ASP A CA 1
ATOM 639 C C . ASP A 1 83 ? 35.721 -11.111 -70.359 1.00 55.56 83 ASP A C 1
ATOM 641 O O . ASP A 1 83 ? 35.296 -10.297 -69.535 1.00 55.56 83 ASP A O 1
ATOM 645 N N . GLU A 1 84 ? 37.026 -11.245 -70.623 1.00 57.66 84 GLU A N 1
ATOM 646 C CA . GLU A 1 84 ? 38.047 -10.265 -70.244 1.00 57.66 84 GLU A CA 1
ATOM 647 C C . GLU A 1 84 ? 37.813 -8.946 -71.002 1.00 57.66 84 GLU A C 1
ATOM 649 O O . GLU A 1 84 ? 38.575 -8.526 -71.877 1.00 57.66 84 GLU A O 1
ATOM 654 N N . GLU A 1 85 ? 36.724 -8.262 -70.670 1.00 58.47 85 GLU A N 1
ATOM 655 C CA . GLU A 1 85 ? 36.510 -6.891 -71.075 1.00 58.47 85 GLU A CA 1
ATOM 656 C C . GLU A 1 85 ? 37.521 -6.042 -70.300 1.00 58.47 85 GLU A C 1
ATOM 658 O O . GLU A 1 85 ? 37.527 -5.979 -69.069 1.00 58.47 85 GLU A O 1
ATOM 663 N N . LYS A 1 86 ? 38.456 -5.440 -71.036 1.00 59.34 86 LYS A N 1
ATOM 664 C CA . LYS A 1 86 ? 39.587 -4.669 -70.516 1.00 59.34 86 LYS A CA 1
ATOM 665 C C . LYS A 1 86 ? 39.076 -3.373 -69.874 1.00 59.34 86 LYS A C 1
ATOM 667 O O . LYS A 1 86 ? 39.139 -2.304 -70.476 1.00 59.34 86 LYS A O 1
ATOM 672 N N . VAL A 1 87 ? 38.533 -3.476 -68.659 1.00 58.34 87 VAL A N 1
ATOM 673 C CA . VAL A 1 87 ? 38.019 -2.342 -67.884 1.00 58.34 87 VAL A CA 1
ATOM 674 C C . VAL A 1 87 ? 39.160 -1.338 -67.676 1.00 58.34 87 VAL A C 1
ATOM 676 O O . VAL A 1 87 ? 40.239 -1.724 -67.211 1.00 58.34 87 VAL A O 1
ATOM 679 N N . PRO A 1 88 ? 38.971 -0.049 -68.007 1.00 67.44 88 PRO A N 1
ATOM 680 C CA . PRO A 1 88 ? 40.007 0.957 -67.831 1.00 67.44 88 PRO A CA 1
ATOM 681 C C . PRO A 1 88 ? 40.392 1.063 -66.349 1.00 67.44 88 PRO A C 1
ATOM 683 O O . PRO A 1 88 ? 39.540 1.169 -65.466 1.00 67.44 88 PRO A O 1
ATOM 686 N N . ALA A 1 89 ? 41.697 1.056 -66.062 1.00 68.19 89 ALA A N 1
ATOM 687 C CA . ALA A 1 89 ? 42.241 1.054 -64.699 1.00 68.19 89 ALA A CA 1
ATOM 688 C C . ALA A 1 89 ? 41.731 2.217 -63.813 1.00 68.19 89 ALA A C 1
ATOM 690 O O . ALA A 1 89 ? 41.725 2.108 -62.585 1.00 68.19 89 ALA A O 1
ATOM 691 N N . SER A 1 90 ? 41.259 3.313 -64.421 1.00 72.81 90 SER A N 1
ATOM 692 C CA . SER A 1 90 ? 40.624 4.445 -63.732 1.00 72.81 90 SER A CA 1
ATOM 693 C C . SER A 1 90 ? 39.318 4.071 -63.025 1.00 72.81 90 SER A C 1
ATOM 695 O O . SER A 1 90 ? 39.060 4.546 -61.917 1.00 72.81 90 SER A O 1
ATOM 697 N N . ASP A 1 91 ? 38.515 3.192 -63.621 1.00 75.56 91 ASP A N 1
ATOM 698 C CA . ASP A 1 91 ? 37.189 2.840 -63.107 1.00 75.56 91 ASP A CA 1
ATOM 699 C C . ASP A 1 91 ? 37.289 1.830 -61.965 1.00 75.56 91 ASP A C 1
ATOM 701 O O . ASP A 1 91 ? 36.525 1.891 -60.997 1.00 75.56 91 ASP A O 1
ATOM 705 N N . VAL A 1 92 ? 38.298 0.956 -62.020 1.00 78.50 92 VAL A N 1
ATOM 706 C CA . VAL A 1 92 ? 38.638 0.037 -60.928 1.00 78.50 92 VAL A CA 1
ATOM 707 C C . VAL A 1 92 ? 39.041 0.827 -59.680 1.00 78.50 92 VAL A C 1
ATOM 709 O O . VAL A 1 92 ? 38.527 0.564 -58.594 1.00 78.50 92 VAL A O 1
ATOM 712 N N . ALA A 1 93 ? 39.873 1.863 -59.830 1.00 79.38 93 ALA A N 1
ATOM 713 C CA . ALA A 1 93 ? 40.294 2.715 -58.717 1.00 79.38 93 ALA A CA 1
ATOM 714 C C . ALA A 1 93 ? 39.141 3.539 -58.106 1.00 79.38 93 ALA A C 1
ATOM 716 O O . ALA A 1 93 ? 39.115 3.784 -56.898 1.00 79.38 93 ALA A O 1
ATOM 717 N N . ALA A 1 94 ? 38.168 3.972 -58.914 1.00 83.56 94 ALA A N 1
ATOM 718 C CA . ALA A 1 94 ? 36.982 4.665 -58.411 1.00 83.56 94 ALA A CA 1
ATOM 719 C C . ALA A 1 94 ? 36.043 3.718 -57.640 1.00 83.56 94 ALA A C 1
ATOM 721 O O . ALA A 1 94 ? 35.478 4.103 -56.613 1.00 83.56 94 ALA A O 1
ATOM 722 N N . ARG A 1 95 ? 35.893 2.471 -58.106 1.00 85.62 95 ARG A N 1
ATOM 723 C CA . ARG A 1 95 ? 35.085 1.442 -57.434 1.00 85.62 95 ARG A CA 1
ATOM 724 C C . ARG A 1 95 ? 35.690 1.025 -56.095 1.00 85.62 95 ARG A C 1
ATOM 726 O O . ARG A 1 95 ? 34.959 0.963 -55.111 1.00 85.62 95 ARG A O 1
ATOM 733 N N . THR A 1 96 ? 37.004 0.816 -56.014 1.00 87.44 96 THR A N 1
ATOM 734 C CA . THR A 1 96 ? 37.666 0.427 -54.753 1.00 87.44 96 THR A CA 1
ATOM 735 C C . THR A 1 96 ? 37.583 1.516 -53.684 1.00 87.44 96 THR A C 1
ATOM 737 O O . THR A 1 96 ? 37.319 1.203 -52.526 1.00 87.44 96 THR A O 1
ATOM 740 N N . LYS A 1 97 ? 37.706 2.797 -54.058 1.00 89.44 97 LYS A N 1
ATOM 741 C CA . LYS A 1 97 ? 37.495 3.924 -53.129 1.00 89.44 97 LYS A CA 1
ATOM 742 C C . LYS A 1 97 ? 36.068 3.970 -52.581 1.00 89.44 97 LYS A C 1
ATOM 744 O O . LYS A 1 97 ? 35.887 4.119 -51.377 1.00 89.44 97 LYS A O 1
ATOM 749 N N . LYS A 1 98 ? 35.061 3.791 -53.443 1.00 92.62 98 LYS A N 1
ATOM 750 C CA . LYS A 1 98 ? 33.654 3.727 -53.013 1.00 92.62 98 LYS A CA 1
ATOM 751 C C . LYS A 1 98 ? 33.393 2.532 -52.094 1.00 92.62 98 LYS A C 1
ATOM 753 O O . LYS A 1 98 ? 32.676 2.676 -51.112 1.00 92.62 98 LYS A O 1
ATOM 758 N N . LEU A 1 99 ? 33.989 1.373 -52.381 1.00 91.88 99 LEU A N 1
ATOM 759 C CA . LEU A 1 99 ? 33.882 0.192 -51.519 1.00 91.88 99 LEU A CA 1
ATOM 760 C C . LEU A 1 99 ? 34.504 0.432 -50.139 1.00 91.88 99 LEU A C 1
ATOM 762 O O . LEU A 1 99 ? 33.901 0.059 -49.137 1.00 91.88 99 LEU A O 1
ATOM 766 N N . ALA A 1 100 ? 35.662 1.094 -50.075 1.00 92.69 100 ALA A N 1
ATOM 767 C CA . ALA A 1 100 ? 36.287 1.458 -48.806 1.00 92.69 100 ALA A CA 1
ATOM 768 C C . ALA A 1 100 ? 35.396 2.404 -47.981 1.00 92.69 100 ALA A C 1
ATOM 770 O O . ALA A 1 100 ? 35.157 2.144 -46.806 1.00 92.69 100 ALA A O 1
ATOM 771 N N . GLU A 1 101 ? 34.823 3.437 -48.607 1.00 94.00 101 GLU A N 1
ATOM 772 C CA . GLU A 1 101 ? 33.908 4.376 -47.941 1.00 94.00 101 GLU A CA 1
ATOM 773 C C . GLU A 1 101 ? 32.632 3.685 -47.430 1.00 94.00 101 GLU A C 1
ATOM 775 O O . GLU A 1 101 ? 32.178 3.937 -46.313 1.00 94.00 101 GLU A O 1
ATOM 780 N N . VAL A 1 102 ? 32.050 2.783 -48.227 1.00 95.62 102 VAL A N 1
ATOM 781 C CA . VAL A 1 102 ? 30.886 1.987 -47.809 1.00 95.62 102 VAL A CA 1
ATOM 782 C C . VAL A 1 102 ? 31.241 1.084 -46.630 1.00 95.62 102 VAL A C 1
ATOM 784 O O . VAL A 1 102 ? 30.450 0.978 -45.696 1.00 95.62 102 VAL A O 1
ATOM 787 N N . ASN A 1 103 ? 32.431 0.483 -46.633 1.00 95.56 103 ASN A N 1
ATOM 788 C CA . ASN A 1 103 ? 32.891 -0.361 -45.536 1.00 95.56 103 ASN A CA 1
ATOM 789 C C . ASN A 1 103 ? 33.103 0.444 -44.240 1.00 95.56 103 ASN A C 1
ATOM 791 O O . ASN A 1 103 ? 32.672 0.024 -43.169 1.00 95.56 103 ASN A O 1
ATOM 795 N N . GLU A 1 104 ? 33.683 1.644 -44.320 1.00 96.62 104 GLU A N 1
ATOM 796 C CA . GLU A 1 104 ? 33.797 2.542 -43.161 1.00 96.62 104 GLU A CA 1
ATOM 797 C C . GLU A 1 104 ? 32.422 2.968 -42.625 1.00 96.62 104 GLU A C 1
ATOM 799 O O . GLU A 1 104 ? 32.179 2.949 -41.415 1.00 96.62 104 GLU A O 1
ATOM 804 N N . ARG A 1 105 ? 31.473 3.288 -43.513 1.00 96.31 105 ARG A N 1
ATOM 805 C CA . ARG A 1 105 ? 30.086 3.579 -43.119 1.00 96.31 105 ARG A CA 1
ATOM 806 C C . ARG A 1 105 ? 29.415 2.380 -42.450 1.00 96.31 105 ARG A C 1
ATOM 808 O O . ARG A 1 105 ? 28.736 2.561 -41.444 1.00 96.31 105 ARG A O 1
ATOM 815 N N . ALA A 1 106 ? 29.626 1.169 -42.958 1.00 96.50 106 ALA A N 1
ATOM 816 C CA . ALA A 1 106 ? 29.095 -0.047 -42.348 1.00 96.50 106 ALA A CA 1
ATOM 817 C C . ALA A 1 106 ? 29.664 -0.264 -40.936 1.00 96.50 106 ALA A C 1
ATOM 819 O O . ALA A 1 106 ? 28.901 -0.496 -40.000 1.00 96.50 106 ALA A O 1
ATOM 820 N N . ASN A 1 107 ? 30.974 -0.083 -40.754 1.00 96.56 107 ASN A N 1
ATOM 821 C CA . ASN A 1 107 ? 31.625 -0.221 -39.448 1.00 96.56 107 ASN A CA 1
ATOM 822 C C . ASN A 1 107 ? 31.142 0.833 -38.441 1.00 96.56 107 ASN A C 1
ATOM 824 O O . ASN A 1 107 ? 30.850 0.509 -37.291 1.00 96.56 107 ASN A O 1
ATOM 828 N N . THR A 1 108 ? 31.001 2.091 -38.868 1.00 97.19 108 THR A N 1
ATOM 829 C CA . THR A 1 108 ? 30.478 3.154 -37.992 1.00 97.19 108 THR A CA 1
ATOM 830 C C . THR A 1 108 ? 29.013 2.931 -37.615 1.00 97.19 108 THR A C 1
ATOM 832 O O . THR A 1 108 ? 28.618 3.245 -36.492 1.00 97.19 108 THR A O 1
ATOM 835 N N . LEU A 1 109 ? 28.198 2.372 -38.514 1.00 97.12 109 LEU A N 1
ATOM 836 C CA . LEU A 1 109 ? 26.826 1.974 -38.195 1.00 97.12 109 LEU A CA 1
ATOM 837 C C . LEU A 1 109 ? 26.789 0.793 -37.221 1.00 97.12 109 LEU A C 1
ATOM 839 O O . LEU A 1 109 ? 26.014 0.843 -36.270 1.00 97.12 109 LEU A O 1
ATOM 843 N N . ALA A 1 110 ? 27.646 -0.214 -37.404 1.00 97.25 110 ALA A N 1
ATOM 844 C CA . ALA A 1 110 ? 27.745 -1.352 -36.491 1.00 97.25 110 ALA A CA 1
ATOM 845 C C . ALA A 1 110 ? 28.098 -0.903 -35.063 1.00 97.25 110 ALA A C 1
ATOM 847 O O . ALA A 1 110 ? 27.405 -1.273 -34.120 1.00 97.25 110 ALA A O 1
ATOM 848 N N . GLN A 1 111 ? 29.083 -0.010 -34.911 1.00 97.62 111 GLN A N 1
ATOM 849 C CA . GLN A 1 111 ? 29.448 0.557 -33.605 1.00 97.62 111 GLN A CA 1
ATOM 850 C C . GLN A 1 111 ? 28.302 1.346 -32.960 1.00 97.62 111 GLN A C 1
ATOM 852 O O . GLN A 1 111 ? 28.079 1.251 -31.756 1.00 97.62 111 GLN A O 1
ATOM 857 N N . LYS A 1 112 ? 27.551 2.129 -33.745 1.00 98.06 112 LYS A N 1
ATOM 858 C CA . LYS A 1 112 ? 26.388 2.868 -33.225 1.00 98.06 112 LYS A CA 1
ATOM 859 C C . LYS A 1 112 ? 25.273 1.936 -32.764 1.00 98.06 112 LYS A C 1
ATOM 861 O O . LYS A 1 112 ? 24.610 2.243 -31.776 1.00 98.06 112 LYS A O 1
ATOM 866 N N . LEU A 1 113 ? 25.054 0.829 -33.473 1.00 97.56 113 LEU A N 1
ATOM 867 C CA . LEU A 1 113 ? 24.069 -0.173 -33.077 1.00 97.56 113 LEU A CA 1
ATOM 868 C C . LEU A 1 113 ? 24.480 -0.851 -31.770 1.00 97.56 113 LEU A C 1
ATOM 870 O O . LEU A 1 113 ? 23.675 -0.857 -30.844 1.00 97.56 113 LEU A O 1
ATOM 874 N N . GLU A 1 114 ? 25.733 -1.289 -31.654 1.00 97.62 114 GLU A N 1
ATOM 875 C CA . GLU A 1 114 ? 26.283 -1.882 -30.428 1.00 97.62 114 GLU A CA 1
ATOM 876 C C . GLU A 1 114 ? 26.132 -0.935 -29.226 1.00 97.62 114 GLU A C 1
ATOM 878 O O . GLU A 1 114 ? 25.531 -1.301 -28.218 1.00 97.62 114 GLU A O 1
ATOM 883 N N . GLN A 1 115 ? 26.533 0.334 -29.370 1.00 97.69 115 GLN A N 1
ATOM 884 C CA . GLN A 1 115 ? 26.349 1.347 -28.322 1.00 97.69 115 GLN A CA 1
ATO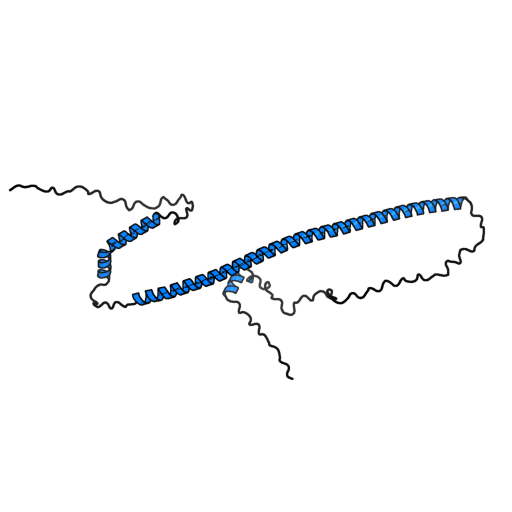M 885 C C . GLN A 1 115 ? 24.875 1.560 -27.953 1.00 97.69 115 GLN A C 1
ATOM 887 O O . GLN A 1 115 ? 24.542 1.765 -26.784 1.00 97.69 115 GLN A O 1
ATOM 892 N N . SER A 1 116 ? 23.971 1.531 -28.937 1.00 97.12 116 SER A N 1
ATOM 893 C CA . SER A 1 116 ? 22.538 1.694 -28.683 1.00 97.12 116 SER A CA 1
ATOM 894 C C . SER A 1 116 ? 21.925 0.486 -27.966 1.00 97.12 116 SER A C 1
ATOM 896 O O . SER A 1 116 ? 21.033 0.657 -27.133 1.00 97.12 116 SER A O 1
ATOM 898 N N . GLU A 1 117 ? 22.409 -0.725 -28.246 1.00 97.50 117 GLU A N 1
ATOM 899 C CA . GLU A 1 117 ? 21.980 -1.954 -27.576 1.00 97.50 117 GLU A CA 1
ATOM 900 C C . GLU A 1 117 ? 22.499 -2.011 -26.139 1.00 97.50 117 GLU A C 1
ATOM 902 O O . GLU A 1 117 ? 21.731 -2.313 -25.221 1.00 97.50 117 GLU A O 1
ATOM 907 N N . GLU A 1 118 ? 23.759 -1.632 -25.916 1.00 97.19 118 GLU A N 1
ATOM 908 C CA . GLU A 1 118 ? 24.323 -1.485 -24.573 1.00 97.19 118 GLU A CA 1
ATOM 909 C C . GLU A 1 118 ? 23.554 -0.450 -23.745 1.00 97.19 118 GLU A C 1
ATOM 911 O O . GLU A 1 118 ? 23.202 -0.717 -22.592 1.00 97.19 118 GLU A O 1
ATOM 916 N N . ALA A 1 119 ? 23.218 0.702 -24.336 1.00 96.62 119 ALA A N 1
ATOM 917 C CA . ALA A 1 119 ? 22.422 1.731 -23.672 1.00 96.62 119 ALA A CA 1
ATOM 918 C C . ALA A 1 119 ? 21.021 1.222 -23.295 1.00 96.62 119 ALA A C 1
ATOM 920 O O . ALA A 1 119 ? 20.570 1.442 -22.170 1.00 96.62 119 ALA A O 1
ATOM 921 N N . ARG A 1 120 ? 20.352 0.488 -24.195 1.00 95.62 120 ARG A N 1
ATOM 922 C CA . ARG A 1 120 ? 19.045 -0.130 -23.912 1.00 95.62 120 ARG A CA 1
ATOM 923 C C . ARG A 1 120 ? 19.124 -1.151 -22.786 1.00 95.62 120 ARG A C 1
ATOM 925 O O . ARG A 1 120 ? 18.249 -1.167 -21.924 1.00 95.62 120 ARG A O 1
ATOM 932 N N . LYS A 1 121 ? 20.173 -1.975 -22.765 1.00 97.38 121 LYS A N 1
ATOM 933 C CA . LYS A 1 121 ? 20.394 -2.958 -21.700 1.00 97.38 121 LYS A CA 1
ATOM 934 C C . LYS A 1 121 ? 20.635 -2.281 -20.347 1.00 97.38 121 LYS A C 1
ATOM 936 O O . LYS A 1 121 ? 20.066 -2.687 -19.336 1.00 97.38 121 LYS A O 1
ATOM 941 N N . ALA A 1 122 ? 21.430 -1.212 -20.324 1.00 97.00 122 ALA A N 1
ATOM 942 C CA . ALA A 1 122 ? 21.657 -0.431 -19.111 1.00 97.00 122 ALA A CA 1
ATOM 943 C C . ALA A 1 122 ? 20.366 0.239 -18.605 1.00 97.00 122 ALA A C 1
ATOM 945 O O . ALA A 1 122 ? 20.120 0.277 -17.398 1.00 97.00 122 ALA A O 1
ATOM 946 N N . GLU A 1 123 ? 19.522 0.736 -19.514 1.00 96.88 123 GLU A N 1
ATOM 947 C CA . GLU A 1 123 ? 18.221 1.309 -19.169 1.00 96.88 123 GLU A CA 1
ATOM 948 C C . GLU A 1 123 ? 17.269 0.250 -18.598 1.00 96.88 123 GLU A C 1
ATOM 950 O O . GLU A 1 123 ? 16.682 0.479 -17.538 1.00 96.88 123 GLU A O 1
ATOM 955 N N . SER A 1 124 ? 17.167 -0.932 -19.220 1.00 96.50 124 SER A N 1
ATOM 956 C CA . SER A 1 124 ? 16.338 -2.024 -18.692 1.00 96.50 124 SER A CA 1
ATOM 957 C C . SER A 1 124 ? 16.800 -2.478 -17.307 1.00 96.50 124 SER A C 1
ATOM 959 O O . SER A 1 124 ? 15.979 -2.639 -16.403 1.00 96.50 124 SER A O 1
ATOM 961 N N . ASP A 1 125 ? 18.113 -2.598 -17.091 1.00 96.94 125 ASP A N 1
ATOM 962 C CA . ASP A 1 125 ? 18.670 -2.960 -15.785 1.00 96.94 125 ASP A CA 1
ATOM 963 C C . ASP A 1 125 ? 18.363 -1.888 -14.726 1.00 96.94 125 ASP A C 1
ATOM 965 O O . ASP A 1 125 ? 18.053 -2.204 -13.572 1.00 96.94 125 ASP A O 1
ATOM 969 N N . ALA A 1 126 ? 18.410 -0.606 -15.102 1.00 96.69 126 ALA A N 1
ATOM 970 C CA . ALA A 1 126 ? 18.060 0.496 -14.212 1.00 96.69 126 ALA A CA 1
ATOM 971 C C . ALA A 1 126 ? 16.566 0.500 -13.850 1.00 96.69 126 ALA A C 1
ATOM 973 O O . ALA A 1 126 ? 16.220 0.771 -12.695 1.00 96.69 126 ALA A O 1
ATOM 974 N N . VAL A 1 127 ? 15.682 0.181 -14.801 1.00 97.44 127 VAL A N 1
ATOM 975 C CA . VAL A 1 127 ? 14.239 0.040 -14.554 1.00 97.44 127 VAL A CA 1
ATOM 976 C C . VAL A 1 127 ? 13.978 -1.104 -13.578 1.00 97.44 127 VAL A C 1
ATOM 978 O O . VAL A 1 127 ? 13.350 -0.873 -12.543 1.00 97.44 127 VAL A O 1
ATOM 981 N N . HIS A 1 128 ? 14.548 -2.287 -13.817 1.00 96.00 128 HIS A N 1
ATOM 982 C CA . HIS A 1 128 ? 14.377 -3.436 -12.926 1.00 96.00 128 HIS A CA 1
ATOM 983 C C . HIS A 1 128 ? 14.893 -3.176 -11.507 1.00 96.00 128 HIS A C 1
ATOM 985 O O . HIS A 1 128 ? 14.252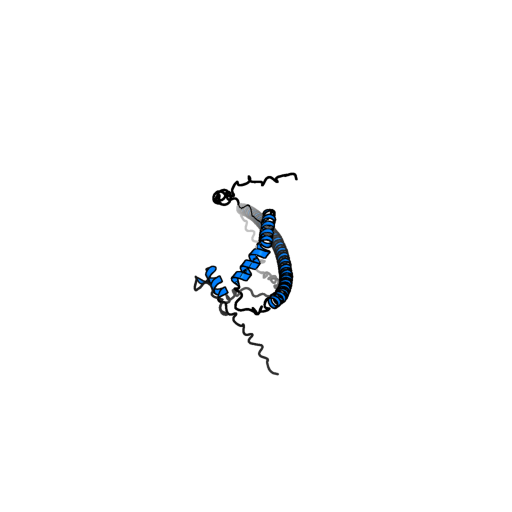 -3.570 -10.533 1.00 96.00 128 HIS A O 1
ATOM 991 N N . ARG A 1 129 ? 16.015 -2.459 -11.353 1.00 96.00 129 ARG A N 1
ATOM 992 C CA . ARG A 1 129 ? 16.507 -2.054 -10.024 1.00 96.00 129 ARG A CA 1
ATOM 993 C C . ARG A 1 129 ? 15.533 -1.116 -9.313 1.00 96.00 129 ARG A C 1
ATOM 995 O O . ARG A 1 129 ? 15.227 -1.335 -8.145 1.00 96.00 129 ARG A O 1
ATOM 1002 N N . ARG A 1 130 ? 15.003 -0.108 -10.014 1.00 96.38 130 ARG A N 1
ATOM 1003 C CA . ARG A 1 130 ? 14.012 0.825 -9.447 1.00 96.38 130 ARG A CA 1
ATOM 1004 C C . ARG A 1 130 ? 12.727 0.114 -9.032 1.00 96.38 130 ARG A C 1
ATOM 1006 O O . ARG A 1 130 ? 12.166 0.441 -7.992 1.00 96.38 130 ARG A O 1
ATOM 1013 N N . GLU A 1 131 ? 12.252 -0.835 -9.832 1.00 96.62 131 GLU A N 1
ATOM 1014 C CA . GLU A 1 131 ? 11.083 -1.654 -9.499 1.00 96.62 131 GLU A CA 1
ATOM 1015 C C . GLU A 1 131 ? 11.343 -2.546 -8.284 1.00 96.62 131 GLU A C 1
ATOM 1017 O O . GLU A 1 131 ? 10.508 -2.603 -7.383 1.00 96.62 131 GLU A O 1
ATOM 1022 N N . ALA A 1 132 ? 12.520 -3.170 -8.204 1.00 96.94 132 ALA A N 1
ATOM 1023 C CA . ALA A 1 132 ? 12.908 -3.975 -7.052 1.00 96.94 132 ALA A CA 1
ATOM 1024 C C . ALA A 1 132 ? 12.969 -3.146 -5.759 1.00 96.94 132 ALA A C 1
ATOM 1026 O O . ALA A 1 132 ? 12.544 -3.616 -4.705 1.00 96.94 132 ALA A O 1
ATOM 1027 N N . ASP A 1 133 ? 13.464 -1.909 -5.820 1.00 96.25 133 ASP A N 1
ATOM 1028 C CA . ASP A 1 133 ? 13.518 -1.037 -4.646 1.00 96.25 133 ASP A CA 1
ATOM 1029 C C . ASP A 1 133 ? 12.128 -0.543 -4.225 1.00 96.25 133 ASP A C 1
ATOM 1031 O O . ASP A 1 133 ? 11.831 -0.544 -3.030 1.00 96.25 133 ASP A O 1
ATOM 1035 N N . LYS A 1 134 ? 11.240 -0.234 -5.180 1.00 97.25 134 LYS A N 1
ATOM 1036 C CA . LYS A 1 134 ? 9.821 0.042 -4.887 1.00 97.25 134 LYS A CA 1
ATOM 1037 C C . LYS A 1 134 ? 9.135 -1.155 -4.226 1.00 97.25 134 LYS A C 1
ATOM 1039 O O . LYS A 1 134 ? 8.461 -0.997 -3.213 1.00 97.25 134 LYS A O 1
ATOM 1044 N N . ALA A 1 135 ? 9.366 -2.366 -4.733 1.00 96.88 135 ALA A N 1
ATOM 1045 C CA . ALA A 1 135 ? 8.804 -3.576 -4.140 1.00 96.88 135 ALA A CA 1
ATOM 1046 C C . ALA A 1 135 ? 9.280 -3.778 -2.691 1.00 96.88 135 ALA A C 1
ATOM 1048 O O . ALA A 1 135 ? 8.487 -4.146 -1.828 1.00 96.88 135 ALA A O 1
ATOM 1049 N N . LYS A 1 136 ? 10.551 -3.481 -2.383 1.00 97.75 136 LYS A N 1
ATOM 1050 C CA . LYS A 1 136 ? 11.060 -3.530 -1.000 1.00 97.75 136 LYS A CA 1
ATOM 1051 C C . LYS A 1 136 ? 10.383 -2.497 -0.104 1.00 97.75 136 LYS A C 1
ATOM 1053 O O . LYS A 1 136 ? 10.038 -2.826 1.028 1.00 97.75 136 LYS A O 1
ATOM 1058 N N . THR A 1 137 ? 10.191 -1.264 -0.579 1.00 97.19 137 THR A N 1
ATOM 1059 C CA . THR A 1 137 ? 9.507 -0.237 0.220 1.00 97.19 137 THR A CA 1
ATOM 1060 C C . THR A 1 137 ? 8.052 -0.606 0.477 1.00 97.19 137 THR A C 1
ATOM 1062 O O . THR A 1 137 ? 7.585 -0.466 1.604 1.00 97.19 137 THR A O 1
ATOM 1065 N N . ASP A 1 138 ? 7.363 -1.150 -0.524 1.00 97.12 138 ASP A N 1
ATOM 1066 C CA . ASP A 1 138 ? 5.970 -1.575 -0.391 1.00 97.12 138 ASP A CA 1
ATOM 1067 C C . ASP A 1 138 ? 5.836 -2.750 0.587 1.00 97.12 138 ASP A C 1
ATOM 1069 O O . ASP A 1 138 ? 4.929 -2.759 1.419 1.00 97.12 138 ASP A O 1
ATOM 1073 N N . LEU A 1 139 ? 6.776 -3.704 0.566 1.00 97.75 139 LEU A N 1
ATOM 1074 C CA . LEU A 1 139 ? 6.822 -4.798 1.541 1.00 97.75 139 LEU A CA 1
ATOM 1075 C C . LEU A 1 139 ? 6.963 -4.285 2.979 1.00 97.75 139 LEU A C 1
ATOM 1077 O O . LEU A 1 139 ? 6.225 -4.738 3.854 1.00 97.75 139 LEU A O 1
ATOM 1081 N N . LEU A 1 140 ? 7.840 -3.306 3.223 1.00 97.44 140 LEU A N 1
ATOM 1082 C CA . LEU A 1 140 ? 7.995 -2.699 4.551 1.00 97.44 140 LEU A CA 1
ATOM 1083 C C . LEU A 1 140 ? 6.709 -2.003 5.018 1.00 97.44 140 LEU A C 1
ATOM 1085 O O . LEU A 1 140 ? 6.322 -2.133 6.180 1.00 97.44 140 LEU A O 1
ATOM 1089 N N . VAL A 1 141 ? 6.018 -1.299 4.116 1.00 98.19 141 VAL A N 1
ATOM 1090 C CA . VAL A 1 141 ? 4.727 -0.660 4.418 1.00 98.19 141 VAL A CA 1
ATOM 1091 C C . VAL A 1 141 ? 3.663 -1.709 4.755 1.00 98.19 141 VAL A C 1
ATOM 1093 O O . VAL A 1 141 ? 2.916 -1.542 5.718 1.00 98.19 141 VAL A O 1
ATOM 1096 N N . VAL A 1 142 ? 3.600 -2.813 4.007 1.00 98.31 142 VAL A N 1
ATOM 1097 C CA . VAL A 1 142 ? 2.653 -3.908 4.271 1.00 98.31 142 VAL A CA 1
ATOM 1098 C C . VAL A 1 142 ? 2.938 -4.583 5.615 1.00 98.31 142 VAL A C 1
ATOM 1100 O O . VAL A 1 142 ? 2.000 -4.904 6.346 1.00 98.31 142 VAL A O 1
ATOM 1103 N N . GLU A 1 143 ? 4.204 -4.786 5.975 1.00 98.25 143 GLU A N 1
ATOM 1104 C CA . GLU A 1 143 ? 4.578 -5.336 7.281 1.00 98.25 143 GLU A CA 1
ATOM 1105 C C . GLU A 1 143 ? 4.183 -4.415 8.442 1.00 98.25 143 GLU A C 1
ATOM 1107 O O . GLU A 1 143 ? 3.652 -4.901 9.444 1.00 98.25 143 GLU A O 1
ATOM 1112 N N . ASP A 1 144 ? 4.379 -3.101 8.308 1.00 98.38 144 ASP A N 1
ATOM 1113 C CA . ASP A 1 144 ? 3.926 -2.121 9.304 1.00 98.38 144 ASP A CA 1
ATOM 1114 C C . ASP A 1 144 ? 2.398 -2.148 9.471 1.00 98.38 144 ASP A C 1
ATOM 1116 O O . ASP A 1 144 ? 1.884 -2.232 10.589 1.00 98.38 144 ASP A O 1
ATOM 1120 N N . LEU A 1 145 ? 1.655 -2.179 8.359 1.00 98.19 145 LEU A N 1
ATOM 1121 C CA . LEU A 1 145 ? 0.194 -2.282 8.387 1.00 98.19 145 LEU A CA 1
ATOM 1122 C C . LEU A 1 145 ? -0.286 -3.570 9.064 1.00 98.19 145 LEU A C 1
ATOM 1124 O O . LEU A 1 145 ? -1.248 -3.529 9.829 1.00 98.19 145 LEU A O 1
ATOM 1128 N N . ARG A 1 146 ? 0.388 -4.702 8.831 1.00 98.44 146 ARG A N 1
ATOM 1129 C CA . ARG A 1 146 ? 0.066 -5.976 9.493 1.00 98.44 146 ARG A CA 1
ATOM 1130 C C . ARG A 1 146 ? 0.280 -5.911 11.001 1.00 98.44 146 ARG A C 1
ATOM 1132 O O . ARG A 1 146 ? -0.574 -6.390 11.742 1.00 98.44 146 ARG A O 1
ATOM 1139 N N . LYS A 1 147 ? 1.374 -5.295 11.459 1.00 98.50 147 LYS A N 1
ATOM 1140 C CA . LYS A 1 147 ? 1.628 -5.092 12.896 1.00 98.50 147 LYS A CA 1
ATOM 1141 C C . LYS A 1 147 ? 0.539 -4.233 13.528 1.00 98.50 147 LYS A C 1
ATOM 1143 O O . LYS A 1 147 ? -0.078 -4.649 14.499 1.00 98.50 147 LYS A O 1
ATOM 1148 N N . ARG A 1 148 ? 0.219 -3.092 12.910 1.00 98.12 148 ARG A N 1
ATOM 1149 C CA . ARG A 1 148 ? -0.838 -2.187 13.389 1.00 98.12 148 ARG A CA 1
ATOM 1150 C C . ARG A 1 148 ? -2.214 -2.845 13.428 1.00 98.12 148 ARG A C 1
ATOM 1152 O O . ARG A 1 148 ? -2.995 -2.561 14.331 1.00 98.12 148 ARG A O 1
ATOM 1159 N N . LEU A 1 149 ? -2.522 -3.698 12.451 1.00 98.50 149 LEU A N 1
ATOM 1160 C CA . LEU A 1 149 ? -3.763 -4.467 12.429 1.00 98.50 149 LEU A CA 1
ATOM 1161 C C . LEU A 1 149 ? -3.809 -5.455 13.597 1.00 98.50 149 LEU A C 1
ATOM 1163 O O . LEU A 1 149 ? -4.806 -5.495 14.309 1.00 98.50 149 LEU A O 1
ATOM 1167 N N . HIS A 1 150 ? -2.717 -6.172 13.854 1.00 98.31 150 HIS A N 1
ATOM 1168 C CA . HIS A 1 150 ? -2.641 -7.098 14.980 1.00 98.31 150 HIS A CA 1
ATOM 1169 C C . HIS A 1 150 ? -2.750 -6.390 16.346 1.00 98.31 150 HIS A C 1
ATOM 1171 O O . HIS A 1 150 ? -3.483 -6.835 17.232 1.00 98.31 150 HIS A O 1
ATOM 1177 N N . ASP A 1 151 ? -2.099 -5.236 16.506 1.00 98.31 151 ASP A N 1
ATOM 1178 C CA . ASP A 1 151 ? -2.213 -4.405 17.713 1.00 98.31 151 ASP A CA 1
ATOM 1179 C C . ASP A 1 151 ? -3.649 -3.883 17.915 1.00 98.31 151 ASP A C 1
ATOM 1181 O O . ASP A 1 151 ? -4.156 -3.808 19.037 1.00 98.31 151 ASP A O 1
ATOM 1185 N N . ALA A 1 152 ? -4.346 -3.544 16.827 1.00 98.19 152 ALA A N 1
ATOM 1186 C CA . ALA A 1 152 ? -5.747 -3.136 16.887 1.00 98.19 152 ALA A CA 1
ATOM 1187 C C . ALA A 1 152 ? -6.674 -4.304 17.265 1.00 98.19 152 ALA A C 1
ATOM 1189 O O . ALA A 1 152 ? -7.584 -4.124 18.073 1.00 98.19 152 ALA A O 1
ATOM 1190 N N . GLU A 1 153 ? -6.438 -5.500 16.723 1.00 98.25 153 GLU A N 1
ATOM 1191 C CA . GLU A 1 153 ? -7.200 -6.710 17.057 1.00 98.25 153 GLU A CA 1
ATOM 1192 C C . GLU A 1 153 ? -7.049 -7.094 18.532 1.00 98.25 153 GLU A C 1
ATOM 1194 O O . GLU A 1 153 ? -8.044 -7.361 19.211 1.00 98.25 153 GLU A O 1
ATOM 1199 N N . THR A 1 154 ? -5.821 -7.066 19.052 1.00 98.00 154 THR A N 1
ATOM 1200 C CA . THR A 1 154 ? -5.548 -7.331 20.474 1.00 98.00 154 THR A CA 1
ATOM 1201 C C . THR A 1 154 ? -6.205 -6.283 21.374 1.00 98.00 154 THR A C 1
ATOM 1203 O O . THR A 1 154 ? -6.900 -6.644 22.324 1.00 98.00 154 THR A O 1
ATOM 1206 N N . SER A 1 155 ? -6.114 -5.000 21.012 1.00 97.38 155 SER A N 1
ATOM 1207 C CA . SER A 1 155 ? -6.790 -3.910 21.731 1.00 97.38 155 SER A CA 1
ATOM 1208 C C . SER A 1 155 ? -8.316 -4.067 21.745 1.00 97.38 155 SER A C 1
ATOM 1210 O O . SER A 1 155 ? -8.961 -3.818 22.763 1.00 97.38 155 SER A O 1
ATOM 1212 N N . LEU A 1 156 ? -8.920 -4.502 20.633 1.00 97.62 156 LEU A N 1
ATOM 1213 C CA . LEU A 1 156 ? -10.358 -4.778 20.569 1.00 97.62 156 LEU A CA 1
ATOM 1214 C C . LEU A 1 156 ? -10.747 -5.958 21.462 1.00 97.62 156 LEU A C 1
ATOM 1216 O O . LEU A 1 156 ? -11.743 -5.872 22.180 1.00 97.62 156 LEU A O 1
ATOM 1220 N N . SER A 1 157 ? -9.959 -7.035 21.456 1.00 96.75 157 SER A N 1
ATOM 1221 C CA . SER A 1 157 ? -10.171 -8.182 22.346 1.00 96.75 157 SER A CA 1
ATOM 1222 C C . SER A 1 157 ? -10.140 -7.770 23.822 1.00 96.75 157 SER A C 1
ATOM 1224 O O . SER A 1 157 ? -10.996 -8.194 24.602 1.00 96.75 157 SER A O 1
ATOM 1226 N N . ASP A 1 158 ? -9.212 -6.892 24.207 1.00 97.00 158 ASP A N 1
ATOM 1227 C CA . ASP A 1 158 ? -9.132 -6.362 25.570 1.00 97.00 158 ASP A CA 1
ATOM 1228 C C . ASP A 1 158 ? -10.365 -5.532 25.945 1.00 97.00 158 ASP A C 1
ATOM 1230 O O . ASP A 1 158 ? -10.886 -5.669 27.056 1.00 97.00 158 ASP A O 1
ATOM 1234 N N . ILE A 1 159 ? -10.888 -4.721 25.019 1.00 97.06 159 ILE A N 1
ATOM 1235 C CA . ILE A 1 159 ? -12.128 -3.958 25.226 1.00 97.06 159 ILE A CA 1
ATOM 1236 C C . ILE A 1 159 ? -13.321 -4.903 25.431 1.00 97.06 159 ILE A C 1
ATOM 1238 O O . ILE A 1 159 ? -14.123 -4.678 26.338 1.00 97.06 159 ILE A O 1
ATOM 1242 N N . TYR A 1 160 ? -13.431 -5.988 24.658 1.00 95.31 160 TYR A N 1
ATOM 1243 C CA . TYR A 1 160 ? -14.478 -6.997 24.866 1.00 95.31 160 TYR A CA 1
ATOM 1244 C C . TYR A 1 160 ? -14.343 -7.713 26.217 1.00 95.31 160 TYR A C 1
ATOM 1246 O O . TYR A 1 160 ? -15.335 -7.972 26.899 1.00 95.31 160 TYR A O 1
ATOM 1254 N N . ALA A 1 161 ? -13.116 -8.005 26.651 1.00 94.38 161 ALA A N 1
ATOM 1255 C CA . ALA A 1 161 ? -12.886 -8.577 27.972 1.00 94.38 161 ALA A CA 1
ATOM 1256 C C . ALA A 1 161 ? -13.254 -7.589 29.096 1.00 94.38 161 ALA A C 1
ATOM 1258 O O . ALA A 1 161 ? -13.776 -7.999 30.138 1.00 94.38 161 ALA A O 1
ATOM 1259 N N . GLN A 1 162 ? -13.006 -6.290 28.901 1.00 95.94 162 GLN A N 1
ATOM 1260 C CA . GLN A 1 162 ? -13.407 -5.237 29.835 1.00 95.94 162 GLN A CA 1
ATOM 1261 C C . GLN A 1 162 ? -14.927 -5.068 29.893 1.00 95.94 162 GLN A C 1
ATOM 1263 O O . GLN A 1 162 ? -15.474 -5.037 30.995 1.00 95.94 162 GLN A O 1
ATOM 1268 N N . SER A 1 163 ? -15.625 -5.046 28.755 1.00 95.88 163 SER A N 1
ATOM 1269 C CA . SER A 1 163 ? -17.085 -4.891 28.729 1.00 95.88 163 SER A CA 1
ATOM 1270 C C . SER A 1 163 ? -17.794 -6.028 29.473 1.00 95.88 163 SER A C 1
ATOM 1272 O O . SER A 1 163 ? -18.683 -5.774 30.285 1.00 95.88 163 SER A O 1
ATOM 1274 N N . ALA A 1 164 ? -17.322 -7.271 29.327 1.00 95.75 164 ALA A N 1
ATOM 1275 C CA . ALA A 1 164 ? -17.835 -8.409 30.092 1.00 95.75 164 ALA A CA 1
ATOM 1276 C C . ALA A 1 164 ? -17.664 -8.226 31.617 1.00 95.75 164 ALA A C 1
ATOM 1278 O O . ALA A 1 164 ? -18.541 -8.595 32.408 1.00 95.75 164 ALA A O 1
ATOM 1279 N N . ARG A 1 165 ? -16.547 -7.628 32.058 1.00 96.00 165 ARG A N 1
ATOM 1280 C CA . ARG A 1 165 ? -16.320 -7.301 33.478 1.00 96.00 165 ARG A CA 1
ATOM 1281 C C . ARG A 1 165 ? -17.257 -6.192 33.953 1.00 96.00 165 ARG A C 1
ATOM 1283 O O . ARG A 1 165 ? -17.808 -6.297 35.050 1.00 96.00 165 ARG A O 1
ATOM 1290 N N . GLU A 1 166 ? -17.460 -5.155 33.148 1.00 97.38 166 GLU A N 1
ATOM 1291 C CA . GLU A 1 166 ? -18.373 -4.053 33.466 1.00 97.38 166 GLU A CA 1
ATOM 1292 C C . GLU A 1 166 ? -19.822 -4.534 33.595 1.00 97.38 166 GLU A C 1
ATOM 1294 O O . GLU A 1 166 ? -20.502 -4.189 34.564 1.00 97.38 166 GLU A O 1
ATOM 1299 N N . GLU A 1 167 ? -20.283 -5.407 32.699 1.00 97.50 167 GLU A N 1
ATOM 1300 C CA . GLU A 1 167 ? -21.614 -6.013 32.789 1.00 97.50 167 GLU A CA 1
ATOM 1301 C C . GLU A 1 167 ? -21.798 -6.830 34.074 1.00 97.50 167 GLU A C 1
ATOM 1303 O O . GLU A 1 167 ? -22.838 -6.732 34.739 1.00 97.50 167 GLU A O 1
ATOM 1308 N N . ALA A 1 168 ? -20.778 -7.593 34.480 1.00 96.56 168 ALA A N 1
ATOM 1309 C CA . ALA A 1 168 ? -20.800 -8.334 35.738 1.00 96.56 168 ALA A CA 1
ATOM 1310 C C . ALA A 1 168 ? -20.906 -7.397 36.958 1.00 96.56 168 ALA A C 1
ATOM 1312 O O . ALA A 1 168 ? -21.687 -7.663 37.882 1.00 96.56 168 ALA A O 1
ATOM 1313 N N . ILE A 1 169 ? -20.177 -6.274 36.949 1.00 96.62 169 ILE A N 1
ATOM 1314 C CA . ILE A 1 169 ? -20.254 -5.242 37.995 1.00 96.62 169 ILE A CA 1
ATOM 1315 C C . ILE A 1 169 ? -21.651 -4.614 38.023 1.00 96.62 169 ILE A C 1
ATOM 1317 O O . ILE A 1 169 ? -22.269 -4.540 39.088 1.00 96.62 169 ILE A O 1
ATOM 1321 N N . LEU A 1 170 ? -22.191 -4.222 36.868 1.00 96.38 170 LEU A N 1
ATOM 1322 C CA . LEU A 1 170 ? -23.530 -3.643 36.754 1.00 96.38 170 LEU A CA 1
ATOM 1323 C C . LEU A 1 170 ? -24.613 -4.599 37.261 1.00 96.38 170 LEU A C 1
ATOM 1325 O O . LEU A 1 170 ? -25.517 -4.181 37.989 1.00 96.38 170 LEU A O 1
ATOM 1329 N N . LYS A 1 171 ? -24.518 -5.893 36.937 1.00 97.06 171 LYS A N 1
ATOM 1330 C CA . LYS A 1 171 ? -25.445 -6.919 37.434 1.00 97.06 171 LYS A CA 1
ATOM 1331 C C . LYS A 1 171 ? -25.392 -7.025 38.960 1.00 97.06 171 LYS A C 1
ATOM 1333 O O . LYS A 1 171 ? -26.443 -7.037 39.610 1.00 97.06 171 LYS A O 1
ATOM 1338 N N . ARG A 1 172 ? -24.186 -7.038 39.544 1.00 95.88 172 ARG A N 1
ATOM 1339 C CA . ARG A 1 172 ? -23.990 -7.033 41.003 1.00 95.88 172 ARG A CA 1
ATOM 1340 C C . ARG A 1 172 ? -24.595 -5.786 41.645 1.00 95.88 172 ARG A C 1
ATOM 1342 O O . ARG A 1 172 ? -25.387 -5.931 42.576 1.00 95.88 172 ARG A O 1
ATOM 1349 N N . LEU A 1 173 ? -24.302 -4.595 41.124 1.00 95.56 173 LEU A N 1
ATOM 1350 C CA . LEU A 1 173 ? -24.846 -3.333 41.634 1.00 95.56 173 LEU A CA 1
ATOM 1351 C C . LEU A 1 173 ? -26.375 -3.296 41.558 1.00 95.56 173 LEU A C 1
ATOM 1353 O O . LEU A 1 173 ? -27.021 -2.970 42.551 1.00 95.56 173 LEU A O 1
ATOM 1357 N N . ARG A 1 174 ? -26.977 -3.713 40.434 1.00 92.94 174 ARG A N 1
ATOM 1358 C CA . ARG A 1 174 ? -28.443 -3.811 40.299 1.00 92.94 174 ARG A CA 1
ATOM 1359 C C . ARG A 1 174 ? -29.047 -4.742 41.353 1.00 92.94 174 ARG A C 1
ATOM 1361 O O . ARG A 1 174 ? -30.035 -4.386 41.992 1.00 92.94 174 ARG A O 1
ATOM 1368 N N . SER A 1 175 ? -28.438 -5.910 41.578 1.00 92.25 175 SER A N 1
ATOM 1369 C CA . SER A 1 175 ? -28.904 -6.854 42.605 1.00 92.25 175 SER A CA 1
ATOM 1370 C C . SER A 1 175 ? -28.782 -6.312 44.033 1.00 92.25 175 SER A C 1
ATOM 1372 O O . SER A 1 175 ? -29.685 -6.519 44.844 1.00 92.25 175 SER A O 1
ATOM 1374 N N . GLN A 1 176 ? -27.699 -5.591 44.341 1.00 91.25 176 GLN A N 1
ATOM 1375 C CA . GLN A 1 176 ? -27.505 -4.955 45.644 1.00 91.25 176 GLN A CA 1
ATOM 1376 C C . GLN A 1 176 ? -28.509 -3.820 45.854 1.00 91.25 176 GLN A C 1
ATOM 1378 O O . GLN A 1 176 ? -29.121 -3.745 46.917 1.00 91.25 176 GLN A O 1
ATOM 1383 N N . ASN A 1 177 ? -28.742 -2.996 44.831 1.00 89.25 177 ASN A N 1
ATOM 1384 C CA . ASN A 1 177 ? -29.682 -1.884 44.907 1.00 89.25 177 ASN A CA 1
ATOM 1385 C C . ASN A 1 177 ? -31.122 -2.378 45.148 1.00 89.25 177 ASN A C 1
ATOM 1387 O O . ASN A 1 177 ? -31.818 -1.855 46.013 1.00 89.25 177 ASN A O 1
ATOM 1391 N N . ARG A 1 178 ? -31.540 -3.483 44.507 1.00 81.75 178 ARG A N 1
ATOM 1392 C CA . ARG A 1 178 ? -32.852 -4.113 44.765 1.00 81.75 178 ARG A CA 1
ATOM 1393 C C . ARG A 1 178 ? -33.041 -4.534 46.230 1.00 81.75 178 ARG A C 1
ATOM 1395 O O . ARG A 1 178 ? -34.143 -4.415 46.755 1.00 81.75 178 ARG A O 1
ATOM 1402 N N . ARG A 1 179 ? -31.981 -5.002 46.904 1.00 77.06 179 ARG A N 1
ATOM 1403 C CA . ARG A 1 179 ? -32.028 -5.352 48.339 1.00 77.06 179 ARG A CA 1
ATOM 1404 C C . ARG A 1 179 ? -32.129 -4.128 49.247 1.00 77.06 179 ARG A C 1
ATOM 1406 O O . ARG A 1 179 ? -32.674 -4.252 50.338 1.00 77.06 179 ARG A O 1
ATOM 1413 N N . PHE A 1 180 ? -31.579 -2.991 48.827 1.00 76.75 180 PHE A N 1
ATOM 1414 C CA . PHE A 1 180 ? -31.684 -1.736 49.567 1.00 76.75 180 PHE A CA 1
ATOM 1415 C C . PHE A 1 180 ? -33.075 -1.119 49.419 1.00 76.75 180 PHE A C 1
ATOM 1417 O O . PHE A 1 180 ? -33.724 -0.872 50.429 1.00 76.75 180 PHE A O 1
ATOM 1424 N N . VAL A 1 181 ? -33.570 -0.972 48.185 1.00 71.44 181 VAL A N 1
ATOM 1425 C CA . VAL A 1 181 ? -34.900 -0.395 47.913 1.00 71.44 181 VAL A CA 1
ATOM 1426 C C . VAL A 1 181 ? -36.009 -1.210 48.587 1.00 71.44 181 VAL A C 1
ATOM 1428 O O . VAL A 1 181 ? -36.888 -0.641 49.221 1.00 71.44 181 VAL A O 1
ATOM 1431 N N . GLY A 1 182 ? -35.925 -2.545 48.557 1.00 62.56 182 GLY A N 1
ATOM 1432 C CA . GLY A 1 182 ? -36.920 -3.407 49.207 1.00 62.56 182 GLY A CA 1
ATOM 1433 C C . GLY A 1 182 ? -36.965 -3.321 50.740 1.00 62.56 182 GLY A C 1
ATOM 1434 O O . GLY A 1 182 ? -37.928 -3.796 51.326 1.00 62.56 182 GLY A O 1
ATOM 1435 N N . LYS A 1 183 ? -35.952 -2.737 51.398 1.00 63.41 183 LYS A N 1
ATOM 1436 C CA . LYS A 1 183 ? -35.952 -2.519 52.857 1.00 63.41 183 LYS A CA 1
ATOM 1437 C C . LYS A 1 183 ? -36.455 -1.134 53.254 1.00 63.41 183 LYS A C 1
ATOM 1439 O O . LYS A 1 183 ? -36.928 -0.972 54.367 1.00 63.41 183 LYS A O 1
ATOM 1444 N N . THR A 1 184 ? -36.335 -0.144 52.373 1.00 59.31 184 THR A N 1
ATOM 1445 C CA . THR A 1 184 ? -36.792 1.230 52.636 1.00 59.31 184 THR A CA 1
ATOM 1446 C C . THR A 1 184 ? -38.235 1.469 52.206 1.00 59.31 184 THR A C 1
ATOM 1448 O O . THR A 1 184 ? -38.822 2.456 52.620 1.00 59.31 184 THR A O 1
ATOM 1451 N N . SER A 1 185 ? -38.815 0.575 51.401 1.00 55.12 185 SER A N 1
ATOM 1452 C CA . SER A 1 185 ? -40.254 0.548 51.100 1.00 55.12 185 SER A CA 1
ATOM 1453 C C . SER A 1 185 ? -41.087 -0.103 52.208 1.00 55.12 185 SER A C 1
ATOM 1455 O O . SER A 1 185 ? -42.214 -0.513 51.953 1.00 55.12 185 SER A O 1
ATOM 1457 N N . GLN A 1 186 ? -40.542 -0.237 53.420 1.00 52.47 186 GLN A N 1
ATOM 1458 C CA . GLN A 1 186 ? -41.374 -0.479 54.586 1.00 52.47 186 GLN A CA 1
ATOM 1459 C C . GLN A 1 186 ? -42.201 0.793 54.767 1.00 52.47 186 GLN A C 1
ATOM 1461 O O . GLN A 1 186 ? -41.679 1.821 55.193 1.00 52.47 186 GLN A O 1
ATOM 1466 N N . GLU A 1 187 ? -43.446 0.743 54.298 1.00 50.81 187 GLU A N 1
ATOM 1467 C CA . GLU A 1 187 ? -44.455 1.756 54.567 1.00 50.81 187 GLU A CA 1
ATOM 1468 C C . GLU A 1 187 ? -44.497 1.906 56.087 1.00 50.81 187 GLU A C 1
ATOM 1470 O O . GLU A 1 187 ? -44.929 1.007 56.806 1.00 50.81 187 GLU A O 1
ATOM 1475 N N . PHE A 1 188 ? -43.917 2.994 56.592 1.00 51.94 188 PHE A N 1
ATOM 1476 C CA . PHE A 1 188 ? -44.196 3.431 57.945 1.00 51.94 188 PHE A CA 1
ATOM 1477 C C . PHE A 1 188 ? -45.657 3.862 57.898 1.00 51.94 188 PHE A C 1
ATOM 1479 O O . PHE A 1 188 ? -45.960 4.968 57.450 1.00 51.94 188 PHE A O 1
ATOM 1486 N N . GLU A 1 189 ? -46.565 2.953 58.249 1.00 55.34 189 GLU A N 1
ATOM 1487 C CA . GLU A 1 189 ? -47.917 3.336 58.629 1.00 55.34 189 GLU A CA 1
ATOM 1488 C C . GLU A 1 189 ? -47.745 4.339 59.775 1.00 55.34 189 GLU A C 1
ATOM 1490 O O . GLU A 1 189 ? -47.286 3.989 60.862 1.00 55.34 189 GLU A O 1
ATOM 1495 N N . LEU A 1 190 ? -47.973 5.621 59.476 1.00 52.00 190 LEU A N 1
ATOM 1496 C CA . LEU A 1 190 ? -48.032 6.675 60.479 1.00 52.00 190 LEU A CA 1
ATOM 1497 C C . LEU A 1 190 ? -49.215 6.317 61.376 1.00 52.00 190 LEU A C 1
ATOM 1499 O O . LEU A 1 190 ? -50.367 6.502 60.989 1.00 52.00 190 LEU A O 1
ATOM 1503 N N . GLU A 1 191 ? -48.923 5.748 62.541 1.00 53.44 191 GLU A N 1
ATOM 1504 C CA . GLU A 1 191 ? -49.938 5.249 63.473 1.00 53.44 191 GLU A C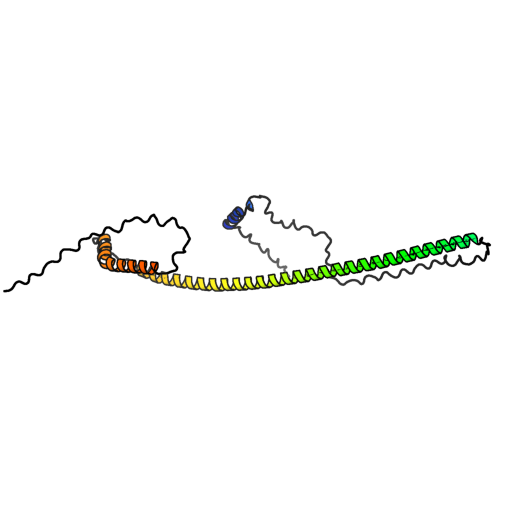A 1
ATOM 1505 C C . GLU A 1 191 ? -50.746 6.387 64.129 1.00 53.44 191 GLU A C 1
ATOM 1507 O O . GLU A 1 191 ? -51.733 6.116 64.798 1.00 53.44 191 GLU A O 1
ATOM 1512 N N . ASP A 1 192 ? -50.418 7.657 63.849 1.00 58.38 192 ASP A N 1
ATOM 1513 C CA . ASP A 1 192 ? -51.146 8.832 64.331 1.00 58.38 192 ASP A CA 1
ATOM 1514 C C . ASP A 1 192 ? -51.298 9.899 63.222 1.00 58.38 192 ASP A C 1
ATOM 1516 O O . ASP A 1 192 ? -50.311 10.543 62.851 1.00 58.38 192 ASP A O 1
ATOM 1520 N N . PRO A 1 193 ? -52.512 10.154 62.693 1.00 58.50 193 PRO A N 1
ATOM 1521 C CA . PRO A 1 193 ? -52.754 11.206 61.695 1.00 58.50 193 PRO A CA 1
ATOM 1522 C C . PRO A 1 193 ? -52.632 12.634 62.257 1.00 58.50 193 PRO A C 1
ATOM 1524 O O . PRO A 1 193 ? -52.629 13.590 61.482 1.00 58.50 193 PRO A O 1
ATOM 1527 N N . ASP A 1 194 ? -52.509 12.780 63.579 1.00 60.00 194 ASP A N 1
ATOM 1528 C CA . ASP A 1 194 ? -52.392 14.072 64.264 1.00 60.00 194 ASP A CA 1
ATOM 1529 C C . ASP A 1 194 ? -50.933 14.495 64.517 1.00 60.00 194 ASP A C 1
ATOM 1531 O O . ASP A 1 194 ? -50.677 15.624 64.942 1.00 60.00 194 ASP A O 1
ATOM 1535 N N . ASN A 1 195 ? -49.958 13.620 64.240 1.00 58.03 195 ASN A N 1
ATOM 1536 C CA . ASN A 1 195 ? -48.545 13.974 64.329 1.00 58.03 195 ASN A CA 1
ATOM 1537 C C . ASN A 1 195 ? -48.088 14.622 63.022 1.00 58.03 195 ASN A C 1
ATOM 1539 O O . ASN A 1 195 ? -47.821 13.962 62.019 1.00 58.03 195 ASN A O 1
ATOM 1543 N N . ASP A 1 196 ? -48.015 15.951 63.058 1.00 66.44 196 ASP A N 1
ATOM 1544 C CA . ASP A 1 196 ? -47.611 16.805 61.949 1.00 66.44 196 ASP A CA 1
ATOM 1545 C C . ASP A 1 196 ? -46.209 16.382 61.441 1.00 66.44 196 ASP A C 1
ATOM 1547 O O . ASP A 1 196 ? -45.204 16.588 62.134 1.00 66.44 196 ASP A O 1
ATOM 1551 N N . PRO A 1 197 ? -46.075 15.804 60.232 1.00 60.31 197 PRO A N 1
ATOM 1552 C CA . PRO A 1 197 ? -44.805 15.249 59.745 1.00 60.31 197 PRO A CA 1
ATOM 1553 C C . PRO A 1 197 ? -43.722 16.323 59.563 1.00 60.31 197 PRO A C 1
ATOM 1555 O O . PRO A 1 197 ? -42.527 16.025 59.512 1.00 60.31 197 PRO A O 1
ATOM 1558 N N . LEU A 1 198 ? -44.128 17.594 59.491 1.00 60.06 198 LEU A N 1
ATOM 1559 C CA . LEU A 1 198 ? -43.223 18.736 59.500 1.00 60.06 198 LEU A CA 1
ATOM 1560 C C . LEU A 1 198 ? -42.637 19.000 60.889 1.00 60.06 198 LEU A C 1
ATOM 1562 O O . LEU A 1 198 ? -41.459 19.346 60.969 1.00 60.06 198 LEU A O 1
ATOM 1566 N N . LEU A 1 199 ? -43.404 18.809 61.969 1.00 59.50 199 LEU A N 1
ATOM 1567 C CA . LEU A 1 199 ? -42.867 18.916 63.326 1.00 59.50 199 LEU A CA 1
ATOM 1568 C C . LEU A 1 199 ? -41.869 17.797 63.602 1.00 59.50 199 LEU A C 1
ATOM 1570 O O . LEU A 1 199 ? -40.845 18.060 64.222 1.00 59.50 199 LEU A O 1
ATOM 1574 N N . ASP A 1 200 ? -42.123 16.592 63.096 1.00 65.19 200 ASP A N 1
ATOM 1575 C CA . ASP A 1 200 ? -41.231 15.454 63.310 1.00 65.19 200 ASP A CA 1
ATOM 1576 C C . ASP A 1 200 ? -39.947 15.542 62.466 1.00 65.19 200 ASP A C 1
ATOM 1578 O O . ASP A 1 200 ? -38.846 15.249 62.932 1.00 65.19 200 ASP A O 1
ATOM 1582 N N . ALA A 1 201 ? -40.034 16.064 61.238 1.00 63.38 201 ALA A N 1
ATOM 1583 C CA . ALA A 1 201 ? -38.847 16.373 60.443 1.00 63.38 201 ALA A CA 1
ATOM 1584 C C . ALA A 1 201 ? -38.014 17.509 61.066 1.00 63.38 201 ALA A C 1
ATOM 1586 O O . ALA A 1 201 ? -36.781 17.455 61.040 1.00 63.38 201 ALA A O 1
ATOM 1587 N N . VAL A 1 202 ? -38.664 18.529 61.640 1.00 61.12 202 VAL A N 1
ATOM 1588 C CA . VAL A 1 202 ? -37.990 19.641 62.329 1.00 61.12 202 VAL A CA 1
ATOM 1589 C C . VAL A 1 202 ? -37.395 19.187 63.659 1.00 61.12 202 VAL A C 1
ATOM 1591 O O . VAL A 1 202 ? -36.248 19.533 63.932 1.00 61.12 202 VAL A O 1
ATOM 1594 N N . SER A 1 203 ? -38.087 18.355 64.439 1.00 62.88 203 SER A N 1
ATOM 1595 C CA . SER A 1 203 ? -37.571 17.789 65.689 1.00 62.88 203 SER A CA 1
ATOM 1596 C C . SER A 1 203 ? -36.384 16.858 65.416 1.00 62.88 203 SER A C 1
ATOM 1598 O O . SER A 1 203 ? -35.351 16.965 66.079 1.00 62.88 203 SER A O 1
ATOM 1600 N N . PHE A 1 204 ? -36.439 16.034 64.362 1.00 64.62 204 PHE A N 1
ATOM 1601 C CA . PHE A 1 204 ? -35.313 15.205 63.928 1.00 64.62 204 PHE A CA 1
ATOM 1602 C C . PHE A 1 204 ? -34.126 16.059 63.456 1.00 64.62 204 PHE A C 1
ATOM 1604 O 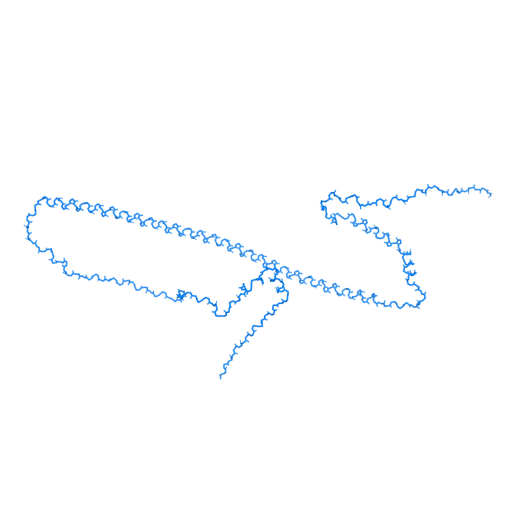O . PHE A 1 204 ? -32.968 15.744 63.752 1.00 64.62 204 PHE A O 1
ATOM 1611 N N . LEU A 1 205 ? -34.387 17.176 62.767 1.00 59.41 205 LEU A N 1
ATOM 1612 C CA . LEU A 1 205 ? -33.360 18.129 62.345 1.00 59.41 205 LEU A CA 1
ATOM 1613 C C . LEU A 1 205 ? -32.798 18.948 63.520 1.00 59.41 205 LEU A C 1
ATOM 1615 O O . LEU A 1 205 ? -31.611 19.249 63.519 1.00 59.41 205 LEU A O 1
ATOM 1619 N N . GLU A 1 206 ? -33.568 19.264 64.556 1.00 62.84 206 GLU A N 1
ATOM 1620 C CA . GLU A 1 206 ? -33.047 19.897 65.774 1.00 62.84 206 GLU A CA 1
ATOM 1621 C C . GLU A 1 206 ? -32.196 18.916 66.589 1.00 62.84 206 GLU A C 1
ATOM 1623 O O . GLU A 1 206 ? -31.090 19.253 67.026 1.00 62.84 206 GLU A O 1
ATOM 1628 N N . PHE A 1 207 ? -32.649 17.667 66.719 1.00 60.84 207 PHE A N 1
ATOM 1629 C CA . PHE A 1 207 ? -31.972 16.647 67.518 1.00 60.84 207 PHE A CA 1
ATOM 1630 C C . PHE A 1 207 ? -30.697 16.115 66.841 1.00 60.84 207 PHE A C 1
ATOM 1632 O O . PHE A 1 207 ? -29.668 15.893 67.490 1.00 60.84 207 PHE A O 1
ATOM 1639 N N . HIS A 1 208 ? -30.722 15.948 65.514 1.00 57.06 208 HIS A N 1
ATOM 1640 C CA . HIS A 1 208 ? -29.611 15.389 64.739 1.00 57.06 208 HIS A CA 1
ATOM 1641 C C . HIS A 1 208 ? -28.894 16.393 63.834 1.00 57.06 208 HIS A C 1
ATOM 1643 O O . HIS A 1 208 ? -27.795 16.085 63.352 1.00 57.06 208 HIS A O 1
ATOM 1649 N N . GLY A 1 209 ? -29.436 17.590 63.621 1.00 55.69 209 GLY A N 1
ATOM 1650 C CA . GLY A 1 209 ? -28.854 18.600 62.735 1.00 55.69 209 GLY A CA 1
ATOM 1651 C C . GLY A 1 209 ? -27.502 19.098 63.211 1.00 55.69 209 GLY A C 1
ATOM 1652 O O . GLY A 1 209 ? -26.641 19.367 62.386 1.00 55.69 209 GLY A O 1
ATOM 1653 N N . THR A 1 210 ? -27.216 19.097 64.516 1.00 61.50 210 THR A N 1
ATOM 1654 C CA . THR A 1 210 ? -25.863 19.430 64.999 1.00 61.50 210 THR A CA 1
ATOM 1655 C C . THR A 1 210 ? -24.828 18.361 64.632 1.00 61.50 210 THR A C 1
ATOM 1657 O O . THR A 1 210 ? -23.673 18.690 64.359 1.00 61.50 210 THR A O 1
ATOM 1660 N N . LYS A 1 211 ? -25.222 17.082 64.567 1.00 66.44 211 LYS A N 1
ATOM 1661 C CA . LYS A 1 211 ? -24.340 15.978 64.150 1.00 66.44 211 LYS A CA 1
ATOM 1662 C C . LYS A 1 211 ? -24.176 15.942 62.630 1.00 66.44 211 LYS A C 1
ATOM 1664 O O . LYS A 1 211 ? -23.048 15.815 62.159 1.00 66.44 211 LYS A O 1
ATOM 1669 N N . HIS A 1 212 ? -25.259 16.131 61.877 1.00 63.28 212 HIS A N 1
ATOM 1670 C CA . HIS A 1 212 ? -25.230 16.146 60.412 1.00 63.28 212 HIS A CA 1
ATOM 1671 C C . HIS A 1 212 ? -24.562 17.411 59.866 1.00 63.28 212 HIS A C 1
ATOM 1673 O O . HIS A 1 212 ? -23.729 17.307 58.972 1.00 63.28 212 HIS A O 1
ATOM 1679 N N . ALA A 1 213 ? -24.795 18.583 60.462 1.00 60.78 213 ALA A N 1
ATOM 1680 C CA . ALA A 1 213 ? -24.072 19.805 60.113 1.00 60.78 213 ALA A CA 1
ATOM 1681 C C . ALA A 1 213 ? -22.573 19.670 60.411 1.00 60.78 213 ALA A C 1
ATOM 1683 O O . ALA A 1 213 ? -21.750 20.034 59.577 1.00 60.78 213 ALA A O 1
ATOM 1684 N N . ARG A 1 214 ? -22.183 19.069 61.548 1.00 63.12 214 ARG A N 1
ATOM 1685 C CA . ARG A 1 214 ? -20.764 18.775 61.825 1.00 63.12 214 ARG A CA 1
ATOM 1686 C C . ARG A 1 214 ? -20.175 17.769 60.835 1.00 63.12 214 ARG A C 1
ATOM 1688 O O . ARG A 1 214 ? -19.018 17.926 60.456 1.00 63.12 214 ARG A O 1
ATOM 1695 N N . ALA A 1 215 ? -20.932 16.755 60.418 1.00 71.38 215 ALA A N 1
ATOM 1696 C CA . ALA A 1 215 ? -20.485 15.784 59.420 1.00 71.38 215 ALA A CA 1
ATOM 1697 C C . ALA A 1 215 ? -20.317 16.428 58.034 1.00 71.38 215 ALA A C 1
ATOM 1699 O O . ALA A 1 215 ? -19.290 16.220 57.394 1.00 71.38 215 ALA A O 1
ATOM 1700 N N . LEU A 1 216 ? -21.259 17.276 57.615 1.00 67.38 216 LEU A N 1
ATOM 1701 C CA . LEU A 1 216 ? -21.198 18.019 56.355 1.00 67.38 216 LEU A CA 1
ATOM 1702 C C . LEU A 1 216 ? -20.065 19.049 56.346 1.00 67.38 216 LEU A C 1
ATOM 1704 O O . LEU A 1 216 ? -19.354 19.150 55.352 1.00 67.38 216 LEU A O 1
ATOM 1708 N N . ILE A 1 217 ? -19.822 19.750 57.459 1.00 65.81 217 ILE A N 1
ATOM 1709 C CA . ILE A 1 217 ? -18.677 20.664 57.594 1.00 65.81 217 ILE A CA 1
ATOM 1710 C C . ILE A 1 217 ? -17.355 19.888 57.515 1.00 65.81 217 ILE A C 1
ATOM 1712 O O . ILE A 1 217 ? -16.447 20.300 56.799 1.00 65.81 217 ILE A O 1
ATOM 1716 N N . LYS A 1 218 ? -17.240 18.734 58.188 1.00 71.81 218 LYS A N 1
ATOM 1717 C CA . LYS A 1 218 ? -16.040 17.881 58.096 1.00 71.81 218 LYS A CA 1
ATOM 1718 C C . LYS A 1 218 ? -15.821 17.337 56.684 1.00 71.81 218 LYS A C 1
ATOM 1720 O O . LYS A 1 218 ? -14.683 17.301 56.229 1.00 71.81 218 LYS A O 1
ATOM 1725 N N . LEU A 1 219 ? -16.890 16.950 55.990 1.00 72.00 219 LEU A N 1
ATOM 1726 C CA . LEU A 1 219 ? -16.825 16.465 54.613 1.00 72.00 219 LEU A CA 1
ATOM 1727 C C . LEU A 1 219 ? -16.437 17.589 53.642 1.00 72.00 219 LEU A C 1
ATOM 1729 O O . LEU A 1 219 ? -15.572 17.383 52.799 1.00 72.00 219 LEU A O 1
ATOM 1733 N N . ALA A 1 220 ? -16.995 18.791 53.805 1.00 66.44 220 ALA A N 1
ATOM 1734 C CA . ALA A 1 220 ? -16.625 19.963 53.014 1.00 66.44 220 ALA A CA 1
ATOM 1735 C C . ALA A 1 220 ? -15.146 20.342 53.203 1.00 66.44 220 ALA A C 1
ATOM 1737 O O . ALA A 1 220 ? -14.450 20.613 52.226 1.00 66.44 220 ALA A O 1
ATOM 1738 N N . VAL A 1 221 ? -14.636 20.289 54.440 1.00 69.19 221 VAL A N 1
ATOM 1739 C CA . VAL A 1 221 ? -13.210 20.509 54.734 1.00 69.19 221 VAL A CA 1
ATOM 1740 C C . VAL A 1 221 ? -12.341 19.403 54.124 1.00 69.19 221 VAL A C 1
ATOM 1742 O O . VAL A 1 221 ? -11.342 19.709 53.481 1.00 69.19 221 VAL A O 1
ATOM 1745 N N . ALA A 1 222 ? -12.733 18.131 54.247 1.00 69.69 222 ALA A N 1
ATOM 1746 C CA . ALA A 1 222 ? -11.985 17.007 53.679 1.00 69.69 222 ALA A CA 1
ATOM 1747 C C . ALA A 1 222 ? -11.915 17.064 52.141 1.00 69.69 222 ALA A C 1
ATOM 1749 O O . ALA A 1 222 ? -10.852 16.848 51.557 1.00 69.69 222 ALA A O 1
ATOM 1750 N N . VAL A 1 223 ? -13.020 17.423 51.480 1.00 68.44 223 VAL A N 1
ATOM 1751 C CA . VAL A 1 223 ? -13.074 17.608 50.022 1.00 68.44 223 VAL A CA 1
ATOM 1752 C C . VAL A 1 223 ? -12.225 18.805 49.584 1.00 68.44 223 VAL A C 1
ATOM 1754 O O . VAL A 1 223 ? -11.529 18.709 48.577 1.00 68.44 223 VAL A O 1
ATOM 1757 N N . ALA A 1 224 ? -12.198 19.894 50.360 1.00 60.88 224 ALA A N 1
ATOM 1758 C CA . ALA A 1 224 ? -11.335 21.045 50.086 1.00 60.88 224 ALA A CA 1
ATOM 1759 C C . ALA A 1 224 ? -9.833 20.734 50.249 1.00 60.88 224 ALA A C 1
ATOM 1761 O O . ALA A 1 224 ? -9.004 21.369 49.599 1.00 60.88 224 ALA A O 1
ATOM 1762 N N . THR A 1 225 ? -9.470 19.752 51.083 1.00 62.44 225 THR A N 1
ATOM 1763 C CA . THR A 1 225 ? -8.072 19.322 51.273 1.00 62.44 225 THR A CA 1
ATOM 1764 C C . THR A 1 225 ? -7.569 18.313 50.237 1.00 62.44 225 THR A C 1
ATOM 1766 O O . THR A 1 225 ? -6.371 18.033 50.203 1.00 62.44 225 THR A O 1
ATOM 1769 N N . LEU A 1 226 ? -8.436 17.767 49.376 1.00 65.69 226 LEU A N 1
ATOM 1770 C CA . LEU A 1 226 ? -8.017 16.828 48.334 1.00 65.69 226 LEU A CA 1
ATOM 1771 C C . LEU A 1 226 ? -7.399 17.585 47.138 1.00 65.69 226 LEU A C 1
ATOM 1773 O O . LEU A 1 226 ? -8.089 18.371 46.486 1.00 65.69 226 LEU A O 1
ATOM 1777 N N . PRO A 1 227 ? -6.129 17.322 46.771 1.00 59.94 227 PRO A N 1
ATOM 1778 C CA . PRO A 1 227 ? -5.382 18.121 45.792 1.00 59.94 227 PRO A CA 1
ATOM 1779 C C . PRO A 1 227 ? -5.818 17.942 44.323 1.00 59.94 227 PRO A C 1
ATOM 1781 O O . PRO A 1 227 ? -5.166 18.475 43.428 1.00 59.94 227 PRO A O 1
ATOM 1784 N N . TYR A 1 228 ? -6.909 17.215 44.053 1.00 57.09 228 TYR A N 1
ATOM 1785 C CA . TYR A 1 228 ? -7.272 16.752 42.706 1.00 57.09 228 TYR A CA 1
ATOM 1786 C C . TYR A 1 228 ? -8.644 17.203 42.180 1.00 57.09 228 TYR A C 1
ATOM 1788 O O . TYR A 1 228 ? -8.956 16.896 41.032 1.00 57.09 228 TYR A O 1
ATOM 1796 N N . PHE A 1 229 ? -9.459 17.945 42.943 1.00 51.09 229 PHE A N 1
ATOM 1797 C CA . PHE A 1 229 ? -10.849 18.225 42.527 1.00 51.09 229 PHE A CA 1
ATOM 1798 C C . PHE A 1 229 ? -11.127 19.588 41.878 1.00 51.09 229 PHE A C 1
ATOM 1800 O O . PHE A 1 229 ? -12.241 19.822 41.418 1.00 51.09 229 PHE A O 1
ATOM 1807 N N . PHE A 1 23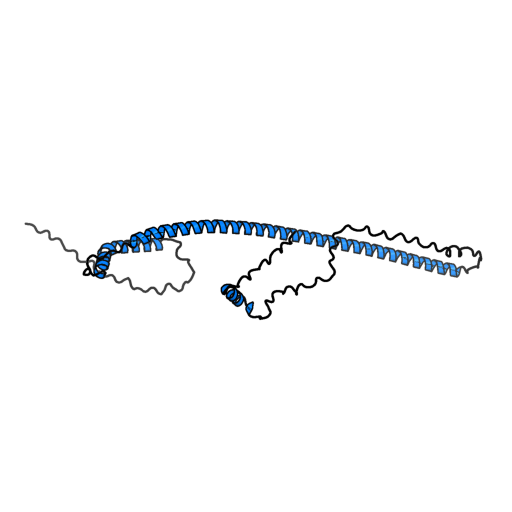0 ? -10.123 20.455 41.734 1.00 50.88 230 PHE A N 1
ATOM 1808 C CA . PHE A 1 230 ? -10.231 21.614 40.846 1.00 50.88 230 PHE A CA 1
ATOM 1809 C C . PHE A 1 230 ? -9.146 21.540 39.773 1.00 50.88 230 PHE A C 1
ATOM 1811 O O . PHE A 1 230 ? -7.980 21.812 40.075 1.00 50.88 230 PHE A O 1
ATOM 1818 N N . PRO A 1 231 ? -9.479 21.215 38.507 1.00 45.78 231 PRO A N 1
ATOM 1819 C CA . PRO A 1 231 ? -8.561 21.497 37.420 1.00 45.78 231 PRO A CA 1
ATOM 1820 C C . PRO A 1 231 ? -8.306 23.004 37.445 1.00 45.78 231 PRO A C 1
ATOM 1822 O O . PRO A 1 231 ? -9.219 23.798 37.216 1.00 45.78 231 PRO A O 1
ATOM 1825 N N . ARG A 1 232 ? -7.066 23.404 37.756 1.00 46.88 232 ARG A N 1
ATOM 1826 C CA . ARG A 1 232 ? -6.570 24.778 37.612 1.00 46.88 232 ARG A CA 1
ATOM 1827 C C . ARG A 1 232 ? -6.632 25.167 36.132 1.00 46.88 232 ARG A C 1
ATOM 1829 O O . ARG A 1 232 ? -5.617 25.222 35.443 1.00 46.88 232 ARG A O 1
ATOM 1836 N N . LYS A 1 233 ? -7.828 25.439 35.615 1.00 51.03 233 LYS A N 1
ATOM 1837 C CA . LYS A 1 233 ? -7.982 26.189 34.378 1.00 51.03 233 LYS A CA 1
ATOM 1838 C C . LYS A 1 233 ? -7.716 27.643 34.730 1.00 51.03 233 LYS A C 1
ATOM 1840 O O . LYS A 1 233 ? -8.472 28.275 35.460 1.00 51.03 233 LYS A O 1
ATOM 1845 N N . ARG A 1 234 ? -6.570 28.119 34.247 1.00 48.84 234 ARG A N 1
ATOM 1846 C CA . ARG A 1 234 ? -6.145 29.517 34.234 1.00 48.84 234 ARG A CA 1
ATOM 1847 C C . ARG A 1 234 ? -7.308 30.401 33.770 1.00 48.84 234 ARG A C 1
ATOM 1849 O O . ARG A 1 234 ? -7.585 30.458 32.581 1.00 48.84 234 ARG A O 1
ATOM 1856 N N . ASN A 1 235 ? -7.964 31.077 34.703 1.00 45.69 235 ASN A N 1
ATOM 1857 C CA . ASN A 1 235 ? -8.805 32.238 34.432 1.00 45.69 235 ASN A CA 1
ATOM 1858 C C . ASN A 1 235 ? -8.589 33.238 35.579 1.00 45.69 235 ASN A C 1
ATOM 1860 O O . ASN A 1 235 ? -9.188 33.077 36.640 1.00 45.69 235 ASN A O 1
ATOM 1864 N N . PRO A 1 236 ? -7.719 34.251 35.413 1.00 52.59 236 PRO A N 1
ATOM 1865 C CA . PRO A 1 236 ? -7.377 35.200 36.477 1.00 52.59 236 PRO A CA 1
ATOM 1866 C C . PRO A 1 236 ? -8.448 36.281 36.744 1.00 52.59 236 PRO A C 1
ATOM 1868 O O . PRO A 1 236 ? -8.133 37.303 37.335 1.00 52.59 236 PRO A O 1
ATOM 1871 N N . GLN A 1 237 ? -9.703 36.097 36.315 1.00 50.62 237 GLN A N 1
ATOM 1872 C CA . GLN A 1 237 ? -10.714 37.172 36.302 1.00 50.62 237 GLN A CA 1
ATOM 1873 C C . GLN A 1 237 ? -11.982 36.886 37.134 1.00 50.62 237 GLN A C 1
ATOM 1875 O O . GLN A 1 237 ? -12.866 37.730 37.189 1.00 50.62 237 GLN A O 1
ATOM 1880 N N . LEU A 1 238 ? -12.101 35.732 37.810 1.00 47.72 238 LEU A N 1
ATOM 1881 C CA . LEU A 1 238 ? -13.322 35.374 38.566 1.00 47.72 238 LEU A CA 1
ATOM 1882 C C . LEU A 1 238 ? -13.166 35.372 40.098 1.00 47.72 238 LEU A C 1
ATOM 1884 O O . LEU A 1 238 ? -14.068 34.936 40.805 1.00 47.72 238 LEU A O 1
ATOM 1888 N N . SER A 1 239 ? -12.065 35.897 40.643 1.00 51.00 239 SER A N 1
ATOM 1889 C CA . SER A 1 239 ? -11.837 35.970 42.098 1.00 51.00 239 SER A CA 1
ATOM 1890 C C . SER A 1 239 ? -12.404 37.225 42.781 1.00 51.00 239 SER A C 1
ATOM 1892 O O . SER A 1 239 ? -12.100 37.458 43.945 1.00 51.00 239 SER A O 1
ATOM 1894 N N . LEU A 1 240 ? -13.218 38.038 42.097 1.00 50.53 240 LEU A N 1
ATOM 1895 C CA . LEU A 1 240 ? -13.746 39.304 42.638 1.00 50.53 240 LEU A CA 1
ATOM 1896 C C . LEU A 1 240 ? -15.254 39.306 42.942 1.00 50.53 240 LEU A C 1
ATOM 1898 O O . LEU A 1 240 ? -15.797 40.349 43.287 1.00 50.53 240 LEU A O 1
ATOM 1902 N N . LEU A 1 241 ? -15.940 38.163 42.855 1.00 48.56 241 LEU A N 1
ATOM 1903 C CA . LEU A 1 241 ? -17.404 38.111 42.995 1.00 48.56 241 LEU A CA 1
ATOM 1904 C C . LEU A 1 241 ? -17.908 36.998 43.926 1.00 48.56 241 LEU A C 1
ATOM 1906 O O . LEU A 1 241 ? -18.914 36.348 43.660 1.00 48.56 241 LEU A O 1
ATOM 1910 N N . LEU A 1 242 ? -17.237 36.825 45.067 1.00 43.81 242 LEU A N 1
ATOM 1911 C CA . LEU A 1 242 ? -17.859 36.267 46.272 1.00 43.81 242 LEU A CA 1
ATOM 1912 C C . LEU A 1 242 ? -17.852 37.351 47.366 1.00 43.81 242 LEU A C 1
ATOM 1914 O O . LEU A 1 242 ? -16.799 37.631 47.943 1.00 43.81 242 LEU A O 1
ATOM 1918 N N . PRO A 1 243 ? -18.997 38.010 47.616 1.00 45.00 243 PRO A N 1
ATOM 1919 C CA . PRO A 1 243 ? -19.105 39.100 48.573 1.00 45.00 243 PRO A CA 1
ATOM 1920 C C . PRO A 1 243 ? -19.158 38.564 50.010 1.00 45.00 243 PRO A C 1
ATOM 1922 O O . PRO A 1 243 ? -20.000 37.731 50.337 1.00 45.00 243 PRO A O 1
ATOM 1925 N N . SER A 1 244 ? -18.222 39.015 50.850 1.00 47.34 244 SER A N 1
ATOM 1926 C CA . SER A 1 244 ? -18.433 39.777 52.105 1.00 47.34 244 SER A CA 1
ATOM 1927 C C . SER A 1 244 ? -19.636 39.504 53.045 1.00 47.34 244 SER A C 1
ATOM 1929 O O . SER A 1 244 ? -19.838 40.270 53.982 1.00 47.34 244 SER A O 1
ATOM 1931 N N . ALA A 1 245 ? -20.400 38.419 52.912 1.00 47.59 245 ALA A N 1
ATOM 1932 C CA . ALA A 1 245 ? -21.647 38.210 53.661 1.00 47.59 245 ALA A CA 1
ATOM 1933 C C . ALA A 1 245 ? -21.529 37.345 54.936 1.00 47.59 245 ALA A C 1
ATOM 1935 O O . ALA A 1 245 ? -22.543 37.025 55.547 1.00 47.59 245 ALA A O 1
ATOM 1936 N N . LEU A 1 246 ? -20.324 36.964 55.380 1.00 45.06 246 LEU A N 1
ATOM 1937 C CA . LEU A 1 246 ? -20.153 36.086 56.555 1.00 45.06 246 LEU A CA 1
ATOM 1938 C C . LEU A 1 246 ? -19.151 36.586 57.607 1.00 45.06 246 LEU A C 1
ATOM 1940 O O . LEU A 1 246 ? -18.724 35.822 58.468 1.00 45.06 246 LEU A O 1
ATOM 1944 N N . ILE A 1 247 ? -18.833 37.885 57.604 1.00 47.34 247 ILE A N 1
ATOM 1945 C CA . ILE A 1 247 ? -18.052 38.532 58.673 1.00 47.34 247 ILE A CA 1
ATOM 1946 C C . ILE A 1 247 ? -18.920 39.584 59.374 1.00 47.34 247 ILE A C 1
ATOM 1948 O O . ILE A 1 247 ? -18.608 40.767 59.420 1.00 47.34 247 ILE A O 1
ATOM 1952 N N . HIS A 1 248 ? -20.050 39.144 59.926 1.00 47.09 248 HIS A N 1
ATOM 1953 C CA . HIS A 1 248 ? -20.789 39.879 60.956 1.00 47.09 248 HIS A CA 1
ATOM 1954 C C . HIS A 1 248 ? -21.291 38.894 62.025 1.00 47.09 248 HIS A C 1
ATOM 1956 O O . HIS A 1 248 ? -22.474 38.605 62.165 1.00 47.09 248 HIS A O 1
ATOM 1962 N N . ARG A 1 249 ? -20.347 38.357 62.805 1.00 44.47 249 ARG A N 1
ATOM 1963 C CA . ARG A 1 249 ? -20.593 37.904 64.183 1.00 44.47 249 ARG A CA 1
ATOM 1964 C C . ARG A 1 249 ? -19.728 38.778 65.089 1.00 44.47 249 ARG A C 1
ATOM 1966 O O . ARG A 1 249 ? -18.521 38.598 65.150 1.00 44.47 249 ARG A O 1
ATOM 1973 N N . ARG A 1 250 ? -20.291 39.902 65.542 1.00 43.12 250 ARG A N 1
ATOM 1974 C CA . ARG A 1 250 ? -20.731 40.119 66.933 1.00 43.12 250 ARG A CA 1
ATOM 1975 C C . ARG A 1 250 ? -19.644 39.785 67.959 1.00 43.12 250 ARG A C 1
ATOM 1977 O O . ARG A 1 250 ? -19.587 38.692 68.509 1.00 43.12 250 ARG A O 1
ATOM 1984 N N . SER A 1 251 ? -18.844 40.810 68.224 1.00 49.88 251 S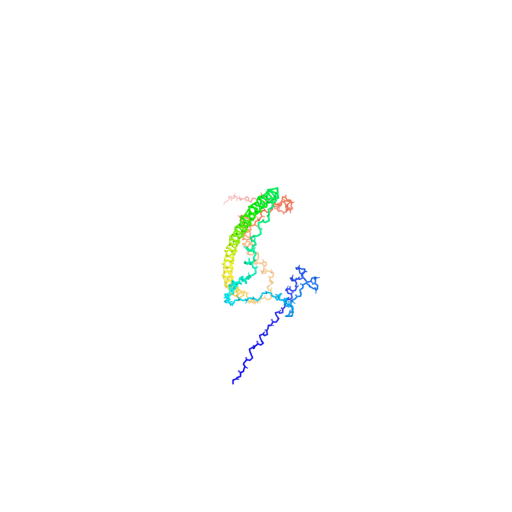ER A N 1
ATOM 1985 C CA . SER A 1 251 ? -18.179 41.095 69.488 1.00 49.88 251 SER A CA 1
ATOM 1986 C C . SER A 1 251 ? -19.214 41.266 70.607 1.00 49.88 251 SER A C 1
ATOM 1988 O O . SER A 1 251 ? -19.786 42.340 70.738 1.00 49.88 251 SER A O 1
ATOM 1990 N N . TRP A 1 252 ? -19.481 40.221 71.384 1.00 44.16 252 TRP A N 1
ATOM 1991 C CA . TRP A 1 252 ? -20.056 40.320 72.733 1.00 44.16 252 TRP A CA 1
ATOM 1992 C C . TRP A 1 252 ? -19.423 39.198 73.554 1.00 44.16 252 TRP A C 1
ATOM 1994 O O . TRP A 1 252 ? -19.965 38.104 73.686 1.00 44.16 252 TRP A O 1
ATOM 2004 N N . ALA A 1 253 ? -18.200 39.455 74.001 1.00 49.88 253 ALA A N 1
ATOM 2005 C CA . ALA A 1 253 ? -17.491 38.660 74.986 1.00 49.88 253 ALA A CA 1
ATOM 2006 C C . ALA A 1 253 ? -17.043 39.633 76.071 1.00 49.88 253 ALA A C 1
ATOM 2008 O O . ALA A 1 253 ? -15.917 40.100 76.033 1.00 49.88 253 ALA A O 1
ATOM 2009 N N . GLU A 1 254 ? -17.964 39.992 76.959 1.00 52.59 254 GLU A N 1
ATOM 2010 C CA . GLU A 1 254 ? -17.698 40.597 78.264 1.00 52.59 254 GLU A CA 1
ATOM 2011 C C . GLU A 1 254 ? -19.030 40.610 79.017 1.00 52.59 254 GLU A C 1
ATOM 2013 O O . GLU A 1 254 ? -19.871 41.462 78.778 1.00 52.59 254 GLU A O 1
ATOM 2018 N N . ASP A 1 255 ? -19.269 39.558 79.801 1.00 44.69 255 ASP A N 1
ATOM 2019 C CA . ASP A 1 255 ? -20.063 39.595 81.036 1.00 44.69 255 ASP A CA 1
ATOM 2020 C C . ASP A 1 255 ? -19.974 38.215 81.700 1.00 44.69 255 ASP A C 1
ATOM 2022 O O . ASP A 1 255 ? -20.778 37.304 81.496 1.00 44.69 255 ASP A O 1
ATOM 2026 N N . ALA A 1 256 ? -18.902 38.039 82.471 1.00 53.59 256 ALA A N 1
ATOM 2027 C CA . ALA A 1 256 ? -18.753 36.932 83.401 1.00 53.59 256 ALA A CA 1
ATOM 2028 C C . ALA A 1 256 ? -19.478 37.282 84.716 1.00 53.59 256 ALA A C 1
ATOM 2030 O O . ALA A 1 256 ? -19.174 38.323 85.305 1.00 53.59 256 ALA A O 1
ATOM 2031 N N . PRO A 1 257 ? -20.376 36.433 85.250 1.00 57.16 257 PRO A N 1
ATOM 2032 C CA . PRO A 1 257 ? -20.900 36.643 86.591 1.00 57.16 257 PRO A CA 1
ATOM 2033 C C . PRO A 1 257 ? -19.827 36.309 87.638 1.00 57.16 257 PRO A C 1
ATOM 2035 O O . PRO A 1 257 ? -19.376 35.169 87.774 1.00 57.16 257 PRO A O 1
ATOM 2038 N N . ARG A 1 258 ? -19.438 37.340 88.397 1.00 50.81 258 ARG A N 1
ATOM 2039 C CA . ARG A 1 258 ? -18.655 37.247 89.635 1.00 50.81 258 ARG A CA 1
ATOM 2040 C C . ARG A 1 258 ? -19.357 36.299 90.610 1.00 50.81 258 ARG A C 1
ATOM 2042 O O . ARG A 1 258 ? -20.473 36.574 91.046 1.00 50.81 258 ARG A O 1
ATOM 2049 N N . LYS A 1 259 ? -18.689 35.209 90.993 1.00 59.50 259 LYS A N 1
ATOM 2050 C CA . LYS A 1 259 ? -19.078 34.431 92.173 1.00 59.50 259 LYS A CA 1
ATOM 2051 C C . LYS A 1 259 ? -18.743 35.251 93.418 1.00 59.50 259 LYS A C 1
ATOM 2053 O O . LYS A 1 259 ? -17.583 35.553 93.675 1.00 59.50 259 LYS A O 1
ATOM 2058 N N . TYR A 1 260 ? -19.790 35.628 94.142 1.00 51.94 260 TYR A N 1
ATOM 2059 C CA . TYR A 1 260 ? -19.732 36.136 95.505 1.00 51.94 260 TYR A CA 1
ATOM 2060 C C . TYR A 1 260 ? -19.246 35.017 96.437 1.00 51.94 260 TYR A C 1
ATOM 2062 O O . TYR A 1 260 ? -19.933 34.012 96.603 1.00 51.94 260 TYR A O 1
ATOM 2070 N N . GLU A 1 261 ? -18.084 35.202 97.060 1.00 56.31 261 GLU A N 1
ATOM 2071 C CA . GLU A 1 261 ? -17.755 34.551 98.328 1.00 56.31 261 GLU A CA 1
ATOM 2072 C C . GLU A 1 261 ? -18.319 35.424 99.453 1.00 56.31 261 GLU A C 1
ATOM 2074 O O . GLU A 1 261 ? -17.840 36.528 99.713 1.00 56.31 261 GLU A O 1
ATOM 2079 N N . GLY A 1 262 ? -19.385 34.941 100.087 1.00 56.94 262 GLY A N 1
ATOM 2080 C CA . GLY A 1 262 ? -19.985 35.533 101.275 1.00 56.94 262 GLY A CA 1
ATOM 2081 C C . GLY A 1 262 ? -19.932 34.532 102.419 1.00 56.94 262 GLY A C 1
ATOM 2082 O O . GLY A 1 262 ? -20.551 33.476 102.343 1.00 56.94 262 GLY A O 1
ATOM 2083 N N . ARG A 1 263 ? -19.165 34.885 103.452 1.00 48.50 263 ARG A N 1
ATOM 2084 C CA . ARG A 1 263 ? -19.117 34.236 104.766 1.00 48.50 263 ARG A CA 1
ATOM 2085 C C . ARG A 1 263 ? -20.497 34.280 105.425 1.00 48.50 263 ARG A C 1
ATOM 2087 O O . ARG A 1 263 ? -21.101 35.347 105.395 1.00 48.50 263 ARG A O 1
ATOM 2094 N N . TYR A 1 264 ? -20.902 33.188 106.069 1.00 52.81 264 TYR A N 1
ATOM 2095 C CA . TYR A 1 264 ? -21.417 33.115 107.445 1.00 52.81 264 TYR A CA 1
ATOM 2096 C C . TYR A 1 264 ? -21.319 31.665 107.921 1.00 52.81 264 TYR A C 1
ATOM 2098 O O . TYR A 1 264 ? -21.593 30.767 107.095 1.00 52.81 264 TYR A O 1
#

pLDDT: mean 70.08, std 19.81, range [38.75, 98.5]

Secondary structure (DSSP, 8-state):
-----------------HHHHHHHHHTTGGGSTTS--PPPTT-S----TT-----S----------------TTSSTTS---------HHHHHHHHHHHHHHHHHHHHHHHHHHHHHHHHHHHHHHHHHHHHHHHHHHHHHHHHHHHHHHHHHHHHHHHHHHHHHHHHHHHHHHHHHHHHHHHH------S-TTS-HHHHHHHHHHHHHHHHHHHHHHHHHHHHH-TTSS-----TTSTT-S-S-S---------PPP------

Organism: Lolium multiflorum (NCBI:txid4521)

Foldseek 3Di:
DDDDPPDPPPPPPPPCDPVNVVVCVVVVVVVDVPNDDDDDPVPPPPPPPPPPPPPDDDDPDPPPPPPPPPPPVVVVPPPPDPPPPPPPPVVVVVVVVVVVVVVVVVVVVVVVVVVVVVVVVVVVVVVVVVVVVVVVVVVVVVVVVVVVVVVVVVVVVVVVVVVVVVVVVVVVVVVVVVVVVVVVPPPPPPPDPPPDVVVVVVVCCVVCVVVVVVVVVVVVVVVVPDPPDDDPPDDPPPPPPDDDPPPDDDDDPDDDDDDDDDDD